Protein AF-A0A1G2ED45-F1 (afdb_monomer_lite)

Secondary structure (DSSP, 8-state):
-----S-HHHHHHHHHHHHHHHHHHHHHTTS-HHHHHHHHHHHHHH-STT-SSS-TTHHHHHHHHHHHHHHHHHH-TTS-TTHHHHHHHTTGGGGGS-GGGTTSHHHHHHHHHHHHHHHHHHHHHHT-S-HHHHHHHHHHHTTTTGGGGT-----HHHHHHHHHHHTTTTSHHHHHHHHHHSTT--HHHHHHHHHHHHHT-GGGGTTT--HHHHHHHTT-PPPSSHHHHHHHHHHHHHHHHHHHTTGGG-HHHHHH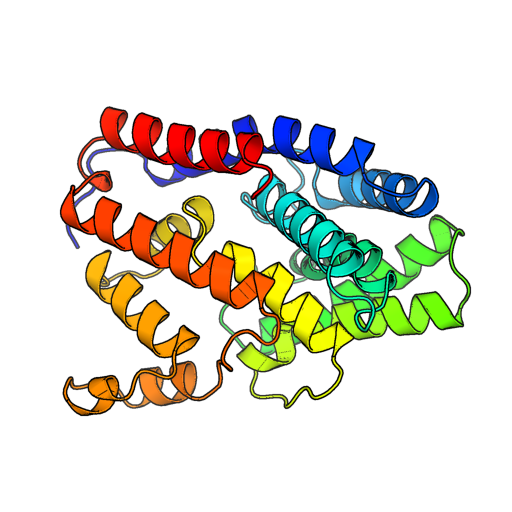HHHHHHHHHHHTT--

Organism: NCBI:txid1801671

Radius of gyration: 18.13 Å; chains: 1; bounding box: 41×36×54 Å

Sequence (271 aa):
MERIEWDLLGTLQNIAKESSPILLEKIKKELLPAELKLLEHVWRKYYQPDSSAGRWYDIYHVPLVVWFSIQLRRIQPEISPLIVPASVGHDIGYFSVDKAQWKDPKIRISHMQEGAAAFAEDLVEVGEWTGREIGKIVGLVATHDNAYVGIPTKDPDRLALADADRAFVMHPISFWKDWLANEGFSPLELFRSRLTSFYAWPEAEKEKVTSEEKIHSQQMLEPFTKLARDWRDVQFAAREQEIQDEIWKNEALFRKYIGQHIRSELSAGRA

Foldseek 3Di:
DPDQPDDPPVLLLVLLVVLLVLLVVVLCVLDDPLLNLLLVLLCVVAPPVVHPQDDSNCSRLLSQLLLLLSVCVVPPVLADNLLNSLSSQLQSLSSPADPLVCLDLVRVQRSLQSSLVVSLVSSVVSPPDDPVSNVVSSVLSNCLCVLSNQHDDDDPNNLSSVLSSCLCCLQPSNLVVVVVSDPPDDSVRSLVLVCCQQVVDPCCVVDCQDPVSCVRSVRRDHRPDPLSNVSVVVSSVLSVVCSVVVQSNDPVSVSVSSSVVSVVCSVVSVD

pLDDT: mean 88.11, std 13.93, range [42.31, 98.75]

Structure (mmCIF, N/CA/C/O backbone):
data_AF-A0A1G2ED45-F1
#
_entry.id   AF-A0A1G2ED45-F1
#
loop_
_atom_site.group_PDB
_atom_site.id
_atom_site.type_symbol
_atom_site.label_atom_id
_atom_site.label_alt_id
_atom_site.label_comp_id
_atom_site.label_asym_id
_atom_site.label_entity_id
_atom_site.label_seq_id
_atom_site.pdbx_PDB_ins_code
_atom_site.Cartn_x
_atom_site.Cartn_y
_atom_site.Cartn_z
_atom_site.occupancy
_atom_site.B_iso_or_equiv
_atom_site.auth_seq_id
_atom_site.auth_comp_id
_atom_site.auth_asym_id
_atom_site.auth_atom_id
_atom_site.pdbx_PDB_model_num
ATOM 1 N N . MET A 1 1 ? 10.924 -11.639 -23.682 1.00 59.22 1 MET A N 1
ATOM 2 C CA . MET A 1 1 ? 11.300 -10.785 -22.542 1.00 59.22 1 MET A CA 1
ATOM 3 C C . MET A 1 1 ? 12.557 -10.031 -22.930 1.00 59.22 1 MET A C 1
ATOM 5 O O . MET A 1 1 ? 13.565 -10.675 -23.206 1.00 59.22 1 MET A O 1
ATOM 9 N N . GLU A 1 2 ? 12.466 -8.706 -23.077 1.00 66.88 2 GLU A N 1
ATOM 10 C CA . GLU A 1 2 ? 13.657 -7.873 -23.286 1.00 66.88 2 GLU A CA 1
ATOM 11 C C . GLU A 1 2 ? 14.615 -8.082 -22.108 1.00 66.88 2 GLU A C 1
ATOM 13 O O . GLU A 1 2 ? 14.191 -8.126 -20.953 1.00 66.88 2 GLU A O 1
ATOM 18 N N . ARG A 1 3 ? 15.902 -8.286 -22.398 1.00 73.75 3 ARG A N 1
ATOM 19 C CA . ARG A 1 3 ? 16.900 -8.563 -21.367 1.00 73.75 3 ARG A CA 1
ATOM 20 C C . ARG A 1 3 ? 17.316 -7.245 -20.718 1.00 73.75 3 ARG A C 1
ATOM 22 O O . ARG A 1 3 ? 17.949 -6.424 -21.370 1.00 73.75 3 ARG A O 1
ATOM 29 N N . ILE A 1 4 ? 16.980 -7.059 -19.444 1.00 83.81 4 ILE A N 1
ATOM 30 C CA . ILE A 1 4 ? 17.522 -5.961 -18.637 1.00 83.81 4 ILE A CA 1
ATOM 31 C C . ILE A 1 4 ? 18.988 -6.291 -18.343 1.00 83.81 4 ILE A C 1
ATOM 33 O O . ILE A 1 4 ? 19.295 -7.360 -17.815 1.00 83.81 4 ILE A O 1
ATOM 37 N N . GLU A 1 5 ? 19.901 -5.400 -18.719 1.00 86.56 5 GLU A N 1
ATOM 38 C CA . GLU A 1 5 ? 21.350 -5.621 -18.572 1.00 86.56 5 GLU A CA 1
ATOM 39 C C . GLU A 1 5 ? 21.889 -5.260 -17.177 1.00 86.56 5 GLU A C 1
ATOM 41 O O . GLU A 1 5 ? 23.084 -5.386 -16.919 1.00 86.56 5 GLU A O 1
ATOM 46 N N . TRP A 1 6 ? 21.018 -4.815 -16.273 1.00 92.88 6 TRP A N 1
ATOM 47 C CA . TRP A 1 6 ? 21.369 -4.270 -14.966 1.00 92.88 6 TRP A CA 1
ATOM 48 C C . TRP A 1 6 ? 20.385 -4.723 -13.876 1.00 92.88 6 TRP A C 1
ATOM 50 O O . TRP A 1 6 ? 19.293 -5.220 -14.160 1.00 92.88 6 TRP A O 1
ATOM 60 N N . ASP A 1 7 ? 20.782 -4.573 -12.609 1.00 92.62 7 ASP A N 1
ATOM 61 C CA . ASP A 1 7 ? 20.011 -5.044 -11.453 1.00 92.62 7 ASP A CA 1
ATOM 62 C C . ASP A 1 7 ? 18.861 -4.086 -11.093 1.00 92.62 7 ASP A C 1
ATOM 64 O O . ASP A 1 7 ? 18.957 -3.226 -10.205 1.00 92.62 7 ASP A O 1
ATOM 68 N N . LEU A 1 8 ? 17.746 -4.238 -11.809 1.00 92.19 8 LEU A N 1
ATOM 69 C CA . LEU A 1 8 ? 16.533 -3.466 -11.556 1.00 92.19 8 LEU A CA 1
ATOM 70 C C . LEU A 1 8 ? 15.944 -3.757 -10.166 1.00 92.19 8 LEU A C 1
ATOM 72 O O . LEU A 1 8 ? 15.517 -2.826 -9.483 1.00 92.19 8 LEU A O 1
ATOM 76 N N . LEU A 1 9 ? 15.954 -5.015 -9.709 1.00 93.19 9 LEU A N 1
ATOM 77 C CA . LEU A 1 9 ? 15.392 -5.381 -8.406 1.00 93.19 9 LEU A CA 1
ATOM 78 C C . LEU A 1 9 ? 16.179 -4.742 -7.257 1.00 93.19 9 LEU A C 1
ATOM 80 O O . LEU A 1 9 ? 15.579 -4.092 -6.399 1.00 93.19 9 LEU A O 1
ATOM 84 N N . GLY A 1 10 ? 17.507 -4.876 -7.256 1.00 94.56 10 GLY A N 1
ATOM 85 C CA . GLY A 1 10 ? 18.364 -4.251 -6.248 1.00 94.56 10 GLY A CA 1
ATOM 86 C C . GLY A 1 10 ? 18.247 -2.728 -6.261 1.00 94.56 10 GLY A C 1
ATOM 87 O O . GLY A 1 10 ? 18.259 -2.077 -5.215 1.00 94.56 10 GLY A O 1
ATOM 88 N N . THR A 1 11 ? 18.020 -2.135 -7.433 1.00 94.00 11 THR A N 1
ATOM 89 C CA . THR A 1 11 ? 17.752 -0.699 -7.552 1.00 94.00 11 THR A CA 1
ATOM 90 C C . THR A 1 11 ? 16.434 -0.285 -6.907 1.00 94.00 11 THR A C 1
ATOM 92 O O . THR A 1 11 ? 16.422 0.680 -6.142 1.00 94.00 11 THR A O 1
ATOM 95 N N . LEU A 1 12 ? 15.343 -1.014 -7.152 1.00 94.31 12 LEU A N 1
ATOM 96 C CA . LEU A 1 12 ? 14.053 -0.760 -6.503 1.00 94.31 12 LEU A CA 1
ATOM 97 C C . LEU A 1 12 ? 14.140 -0.927 -4.980 1.00 94.31 12 LEU A C 1
ATOM 99 O O . LEU A 1 12 ? 13.607 -0.101 -4.238 1.00 94.31 12 LEU A O 1
ATOM 103 N N . GLN A 1 13 ? 14.855 -1.954 -4.514 1.00 94.31 13 GLN A N 1
ATOM 104 C CA . GLN A 1 13 ? 15.113 -2.183 -3.090 1.00 94.31 13 GLN A CA 1
ATOM 105 C C . GLN A 1 13 ? 15.865 -1.012 -2.450 1.00 94.31 13 GLN A C 1
ATOM 107 O O . GLN A 1 13 ? 15.484 -0.557 -1.371 1.00 94.31 13 GLN A O 1
ATOM 112 N N . ASN A 1 14 ? 16.897 -0.488 -3.115 1.00 92.88 14 ASN A N 1
ATOM 113 C CA . ASN A 1 14 ? 17.652 0.663 -2.619 1.00 92.88 14 ASN A CA 1
ATOM 114 C C . ASN A 1 14 ? 16.791 1.930 -2.577 1.00 92.88 14 ASN A C 1
ATOM 116 O O . ASN A 1 14 ? 16.779 2.621 -1.563 1.00 92.88 14 ASN A O 1
ATOM 120 N N . ILE A 1 15 ? 15.995 2.185 -3.619 1.00 92.50 15 ILE A N 1
ATOM 121 C CA . ILE A 1 15 ? 15.070 3.327 -3.653 1.00 92.50 15 ILE A CA 1
ATOM 122 C C . ILE A 1 15 ? 14.059 3.256 -2.497 1.00 92.50 15 ILE A C 1
ATOM 124 O O . ILE A 1 15 ? 13.826 4.267 -1.829 1.00 92.50 15 ILE A O 1
ATOM 128 N N . ALA A 1 16 ? 13.484 2.078 -2.228 1.00 92.94 16 ALA A N 1
ATOM 129 C CA . ALA A 1 16 ? 12.561 1.878 -1.111 1.00 92.94 16 ALA A CA 1
ATOM 130 C C . ALA A 1 16 ? 13.237 2.162 0.242 1.00 92.94 16 ALA A C 1
ATOM 132 O O . ALA A 1 16 ? 12.686 2.897 1.064 1.00 92.94 16 ALA A O 1
ATOM 133 N N . LYS A 1 17 ? 14.452 1.633 0.450 1.00 92.31 17 LYS A N 1
ATOM 134 C CA . LYS A 1 17 ? 15.247 1.836 1.673 1.00 92.31 17 LYS A CA 1
ATOM 135 C C . LYS A 1 17 ? 15.627 3.299 1.896 1.00 92.31 17 LYS A C 1
ATOM 137 O O . LYS A 1 17 ? 15.535 3.776 3.018 1.00 92.31 17 LYS A O 1
ATOM 142 N N . GLU A 1 18 ? 16.033 4.011 0.849 1.00 91.88 18 GLU A N 1
ATOM 143 C CA . GLU A 1 18 ? 16.432 5.422 0.938 1.00 91.88 18 GLU A CA 1
ATOM 144 C C . GLU A 1 18 ? 15.236 6.355 1.170 1.00 91.88 18 GLU A C 1
ATOM 146 O O . GLU A 1 18 ? 15.348 7.351 1.886 1.00 91.88 18 GLU A O 1
ATOM 151 N N . SER A 1 19 ? 14.081 6.032 0.585 1.00 92.12 19 SER A N 1
ATOM 152 C CA . 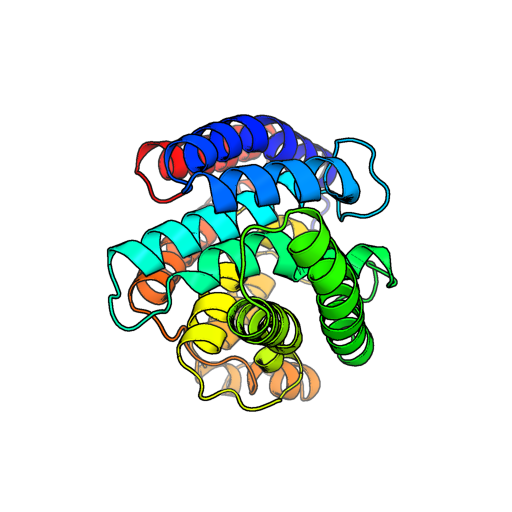SER A 1 19 ? 12.891 6.890 0.645 1.00 92.12 19 SER A CA 1
ATOM 153 C C . SER A 1 19 ? 12.045 6.654 1.901 1.00 92.12 19 SER A C 1
ATOM 155 O O . SER A 1 19 ? 11.385 7.577 2.379 1.00 92.12 19 SER A O 1
ATOM 157 N N . SER A 1 20 ? 12.075 5.438 2.455 1.00 92.19 20 SER A N 1
ATOM 158 C CA . SER A 1 20 ? 11.283 5.042 3.627 1.00 92.19 20 SER A CA 1
ATOM 159 C C . SER A 1 20 ? 11.509 5.937 4.860 1.00 92.19 20 SER A C 1
ATOM 161 O O . SER A 1 20 ? 10.517 6.431 5.397 1.00 92.19 20 SER A O 1
ATOM 163 N N . PRO A 1 21 ? 12.749 6.263 5.288 1.00 92.75 21 PRO A N 1
ATOM 164 C CA . PRO A 1 21 ? 12.974 7.135 6.443 1.00 92.75 21 PRO A CA 1
ATOM 165 C C . PRO A 1 21 ? 12.353 8.528 6.295 1.00 92.75 21 PRO A C 1
ATOM 167 O O . PRO A 1 21 ? 11.846 9.081 7.266 1.00 92.75 21 PRO A O 1
ATOM 170 N N . ILE A 1 22 ? 12.359 9.089 5.081 1.00 93.12 22 ILE A N 1
ATOM 171 C CA . ILE A 1 22 ? 11.787 10.414 4.804 1.00 93.12 22 ILE A CA 1
ATOM 172 C C . ILE A 1 22 ? 10.267 10.376 4.991 1.00 93.12 22 ILE A C 1
ATOM 174 O O . ILE A 1 22 ? 9.697 11.246 5.652 1.00 93.12 22 ILE A O 1
ATOM 178 N N . LEU A 1 23 ? 9.624 9.345 4.438 1.00 93.56 23 LEU A N 1
ATOM 179 C CA . LEU A 1 23 ? 8.188 9.118 4.557 1.00 93.56 23 LEU A CA 1
ATOM 180 C C . LEU A 1 23 ? 7.776 8.828 6.008 1.00 93.56 23 LEU A C 1
ATOM 182 O O . LEU A 1 23 ? 6.839 9.437 6.520 1.00 93.56 23 LEU A O 1
ATOM 186 N N . LEU A 1 24 ? 8.527 7.973 6.706 1.00 94.31 24 LEU A N 1
ATOM 187 C CA . LEU A 1 24 ? 8.327 7.674 8.126 1.00 94.31 24 LEU A CA 1
ATOM 188 C C . LEU A 1 24 ? 8.389 8.937 8.991 1.00 94.31 24 LEU A C 1
ATOM 190 O O . LEU A 1 24 ? 7.498 9.181 9.802 1.00 94.31 24 LEU A O 1
ATOM 194 N N . GLU A 1 25 ? 9.413 9.771 8.815 1.00 94.81 25 GLU A N 1
ATOM 195 C CA . GLU A 1 25 ? 9.538 11.021 9.574 1.00 94.81 25 GLU A CA 1
ATOM 196 C C . GLU A 1 25 ? 8.415 12.013 9.272 1.00 94.81 25 GLU A C 1
ATOM 198 O O . GLU A 1 25 ? 8.035 12.808 10.135 1.00 94.81 25 GLU A O 1
ATOM 203 N N . LYS A 1 26 ? 7.851 11.967 8.064 1.00 93.81 26 LYS A N 1
ATOM 204 C CA . LYS A 1 26 ? 6.678 12.759 7.714 1.00 93.81 26 LYS A CA 1
ATOM 205 C C . LYS A 1 26 ? 5.431 12.261 8.442 1.00 93.81 26 LYS A C 1
ATOM 207 O O . LYS A 1 26 ? 4.805 13.049 9.145 1.00 93.81 26 LYS A O 1
ATOM 212 N N . ILE A 1 27 ? 5.106 10.968 8.346 1.00 96.00 27 ILE A N 1
ATOM 213 C CA . ILE A 1 27 ? 3.901 10.424 8.993 1.00 96.00 27 ILE A CA 1
ATOM 214 C C . ILE A 1 27 ? 3.959 10.566 10.514 1.00 96.00 27 ILE A C 1
ATOM 216 O O . ILE A 1 27 ? 2.961 10.944 11.117 1.00 96.00 27 ILE A O 1
ATOM 220 N N . LYS A 1 28 ? 5.125 10.375 11.147 1.00 97.06 28 LYS A N 1
ATOM 221 C CA . LYS A 1 28 ? 5.275 10.517 12.607 1.00 97.06 28 LYS A CA 1
ATOM 222 C C . LYS A 1 28 ? 4.873 11.901 13.119 1.00 97.06 28 LYS A C 1
ATOM 224 O O . LYS A 1 28 ? 4.356 12.008 14.224 1.00 97.06 28 LYS A O 1
ATOM 229 N N . LYS A 1 29 ? 5.080 12.954 12.321 1.00 96.25 29 LYS A N 1
ATOM 230 C CA . LYS A 1 29 ? 4.681 14.333 12.664 1.00 96.25 29 LYS A CA 1
ATOM 231 C C . LYS A 1 29 ? 3.176 14.567 12.549 1.00 96.25 29 LYS A C 1
ATOM 233 O O . LYS A 1 29 ? 2.679 15.570 13.052 1.00 96.25 29 LYS A O 1
ATOM 238 N N . GLU A 1 30 ? 2.469 13.684 11.854 1.00 96.38 30 GLU A N 1
ATOM 239 C CA . GLU A 1 30 ? 1.049 13.816 11.531 1.00 96.38 30 GLU A CA 1
ATOM 240 C C . GLU A 1 30 ? 0.152 12.829 12.299 1.00 96.38 30 GLU A C 1
ATOM 242 O O . GLU A 1 30 ? -1.068 13.016 12.340 1.00 96.38 30 GLU A O 1
ATOM 247 N N . LEU A 1 31 ? 0.741 11.790 12.896 1.00 98.06 31 LEU A N 1
ATOM 248 C CA . LEU A 1 31 ? 0.046 10.799 13.711 1.00 98.06 31 LEU A CA 1
ATOM 249 C C . LEU A 1 31 ? -0.338 11.359 15.083 1.00 98.06 31 LEU A C 1
ATOM 251 O O . LEU A 1 31 ? 0.385 12.150 15.690 1.00 98.06 31 LEU A O 1
ATOM 255 N N . LEU A 1 32 ? -1.481 10.903 15.596 1.00 97.88 32 LEU A N 1
ATOM 256 C CA . LEU A 1 32 ? -1.859 11.146 16.986 1.00 97.88 32 LEU A CA 1
ATOM 257 C C . LEU A 1 32 ? -0.936 10.352 17.931 1.00 97.88 32 LEU A C 1
ATOM 259 O O . LEU A 1 32 ? -0.410 9.315 17.522 1.00 97.88 32 LEU A O 1
ATOM 263 N N . PRO A 1 33 ? -0.778 10.757 19.209 1.00 98.25 33 PRO A N 1
ATOM 264 C CA . PRO A 1 33 ? 0.128 10.079 20.142 1.00 98.25 33 PRO A CA 1
ATOM 265 C C . PRO A 1 33 ? -0.089 8.560 20.252 1.00 98.25 33 PRO A C 1
ATOM 267 O O . PRO A 1 33 ? 0.875 7.799 20.212 1.00 98.25 33 PRO A O 1
ATOM 270 N N . ALA A 1 34 ? -1.349 8.115 20.318 1.00 98.12 34 ALA A N 1
ATOM 271 C CA . ALA A 1 34 ? -1.696 6.693 20.347 1.00 98.12 34 ALA A CA 1
ATOM 272 C C . ALA A 1 34 ? -1.275 5.960 19.061 1.00 98.12 34 ALA A C 1
ATOM 274 O O . ALA A 1 34 ? -0.698 4.876 19.109 1.00 98.12 34 ALA A O 1
ATOM 275 N N . GLU A 1 35 ? -1.517 6.570 17.900 1.00 98.50 35 GLU A N 1
ATOM 276 C CA . GLU A 1 35 ? -1.194 5.992 16.592 1.00 98.50 35 GLU A CA 1
ATOM 277 C C . GLU A 1 35 ? 0.320 5.927 16.363 1.00 98.50 35 GLU A C 1
ATOM 279 O O . GLU A 1 35 ? 0.815 4.945 15.818 1.00 98.50 35 GLU A O 1
ATOM 284 N N . LEU A 1 36 ? 1.062 6.942 16.820 1.00 98.44 36 LEU A N 1
ATOM 285 C CA . LEU A 1 36 ? 2.522 6.953 16.795 1.00 98.44 36 LEU A CA 1
ATOM 286 C C . LEU A 1 36 ? 3.092 5.816 17.649 1.00 98.44 36 LEU A C 1
ATOM 288 O O . LEU A 1 36 ? 3.940 5.065 17.175 1.00 98.44 36 LEU A O 1
ATOM 292 N N . LYS A 1 37 ? 2.581 5.646 18.874 1.00 98.44 37 LYS A N 1
ATOM 293 C CA . LYS A 1 37 ? 2.986 4.558 19.775 1.00 98.44 37 LYS A CA 1
ATOM 294 C C . LYS A 1 37 ? 2.747 3.183 19.142 1.00 98.44 37 LYS A C 1
ATOM 296 O O . LYS A 1 37 ? 3.613 2.312 19.219 1.00 98.44 37 LYS A O 1
ATOM 301 N N . LEU A 1 38 ? 1.603 2.998 18.480 1.00 98.56 38 LEU A N 1
ATOM 302 C CA . LEU A 1 38 ? 1.297 1.772 17.740 1.00 98.56 38 LEU A CA 1
ATOM 303 C C . LEU A 1 38 ? 2.225 1.569 16.542 1.00 98.56 38 LEU A C 1
ATOM 305 O O . LEU A 1 38 ? 2.757 0.472 16.381 1.00 98.56 38 LEU A O 1
ATOM 309 N N . LEU A 1 39 ? 2.455 2.608 15.731 1.00 97.81 39 LEU A N 1
ATOM 310 C CA . LEU A 1 39 ? 3.391 2.539 14.610 1.00 97.81 39 LEU A CA 1
ATOM 311 C C . LEU A 1 39 ? 4.776 2.109 15.093 1.00 97.81 39 LEU A C 1
ATOM 313 O O . LEU A 1 39 ? 5.339 1.181 14.531 1.00 97.81 39 LEU A O 1
ATOM 317 N N . GLU A 1 40 ? 5.318 2.731 16.138 1.00 96.81 40 GLU A N 1
ATOM 318 C CA . GLU A 1 40 ? 6.641 2.391 16.672 1.00 96.81 40 GLU A CA 1
ATOM 319 C C . GLU A 1 40 ? 6.712 0.950 17.192 1.00 96.81 40 GLU A C 1
ATOM 321 O O . GLU A 1 40 ? 7.697 0.249 16.939 1.00 96.81 40 GLU A O 1
ATOM 326 N N . HIS A 1 41 ? 5.661 0.489 17.881 1.00 97.00 41 HIS A N 1
ATOM 327 C CA . HIS A 1 41 ? 5.561 -0.885 18.375 1.00 97.00 41 HIS A CA 1
ATOM 328 C C . HIS A 1 41 ? 5.587 -1.906 17.233 1.00 97.00 41 HIS A C 1
ATOM 330 O O . HIS A 1 41 ? 6.441 -2.795 17.211 1.00 97.00 41 HIS A O 1
ATOM 336 N N . VAL A 1 42 ? 4.704 -1.731 16.249 1.00 95.62 42 VAL A N 1
ATOM 337 C CA . VAL A 1 42 ? 4.553 -2.627 15.092 1.00 95.62 42 VAL A CA 1
ATOM 338 C C . VAL A 1 42 ? 5.792 -2.567 14.201 1.00 95.62 42 VAL A C 1
ATOM 340 O O . VAL A 1 42 ? 6.307 -3.602 13.781 1.00 95.62 42 VAL A O 1
ATOM 343 N N . TRP A 1 43 ? 6.333 -1.371 13.955 1.00 94.12 43 TRP A N 1
ATOM 344 C CA . TRP A 1 43 ? 7.521 -1.183 13.123 1.00 94.12 43 TRP A CA 1
ATOM 345 C C . TRP A 1 43 ? 8.730 -1.922 13.681 1.00 94.12 43 TRP A C 1
ATOM 347 O O . TRP A 1 43 ? 9.440 -2.607 12.946 1.00 94.12 43 TRP A O 1
ATOM 357 N N . ARG A 1 44 ? 8.936 -1.830 14.999 1.00 92.69 44 ARG A N 1
ATOM 358 C CA . ARG A 1 44 ? 9.999 -2.556 15.697 1.00 92.69 44 ARG A CA 1
ATOM 359 C C . ARG A 1 44 ? 9.818 -4.073 15.607 1.00 92.69 44 ARG A C 1
ATOM 361 O O . ARG A 1 44 ? 10.816 -4.777 15.508 1.00 92.69 44 ARG A O 1
ATOM 368 N N . LYS A 1 45 ? 8.580 -4.567 15.666 1.00 92.12 45 LYS A N 1
ATOM 369 C CA . LYS A 1 45 ? 8.274 -6.004 15.698 1.00 92.12 45 LYS A CA 1
ATOM 370 C C . LYS A 1 45 ? 8.333 -6.660 14.314 1.00 92.12 45 LYS A C 1
ATOM 372 O O . LYS A 1 45 ? 8.866 -7.759 14.205 1.00 92.12 45 LYS A O 1
ATOM 377 N N . TYR A 1 46 ? 7.837 -5.995 13.266 1.00 91.81 46 TYR A N 1
ATOM 378 C CA . TYR A 1 46 ? 7.646 -6.628 11.950 1.00 91.81 46 TYR A CA 1
ATOM 379 C C . TYR A 1 46 ? 8.463 -6.010 10.811 1.00 91.81 46 TYR A C 1
ATOM 381 O O . TYR A 1 46 ? 8.862 -6.737 9.900 1.00 91.81 46 TYR A O 1
ATOM 389 N N . TYR A 1 47 ? 8.751 -4.706 10.849 1.00 87.31 47 TYR A N 1
ATOM 390 C CA . TYR A 1 47 ? 9.235 -3.959 9.676 1.00 87.31 47 TYR A CA 1
ATOM 391 C C . TYR A 1 47 ? 10.667 -3.423 9.801 1.00 87.31 47 TYR A C 1
ATOM 393 O O . TYR A 1 47 ? 11.107 -2.636 8.960 1.00 87.31 47 TYR A O 1
ATOM 401 N N . GLN A 1 48 ? 11.422 -3.833 10.825 1.00 79.69 48 GLN A N 1
ATOM 402 C CA . GLN A 1 48 ? 12.835 -3.467 10.913 1.00 79.69 48 GLN A CA 1
ATOM 403 C C . GLN A 1 48 ? 13.616 -3.958 9.681 1.00 79.69 48 GLN A C 1
ATOM 405 O O . GLN A 1 48 ? 13.325 -5.042 9.166 1.00 79.69 48 GLN A O 1
ATOM 410 N N . PRO A 1 49 ? 14.623 -3.191 9.217 1.00 63.62 49 PRO A N 1
ATOM 411 C CA . PRO A 1 49 ? 15.588 -3.689 8.245 1.00 63.62 49 PRO A CA 1
ATOM 412 C C . PRO A 1 49 ? 16.156 -5.020 8.755 1.00 63.62 49 PRO A C 1
ATOM 414 O O . PRO A 1 49 ? 16.526 -5.107 9.920 1.00 63.62 49 PRO A O 1
ATOM 417 N N . ASP A 1 50 ? 16.157 -6.047 7.905 1.00 65.19 50 ASP A N 1
ATOM 418 C CA . ASP A 1 50 ? 16.566 -7.437 8.197 1.00 65.19 50 ASP A CA 1
ATOM 419 C C . ASP A 1 50 ? 15.523 -8.330 8.890 1.00 65.19 50 ASP A C 1
ATOM 421 O O . ASP A 1 50 ? 15.762 -9.523 9.093 1.00 65.19 50 ASP A O 1
ATOM 425 N N . SER A 1 51 ? 14.325 -7.812 9.173 1.00 70.06 51 SER A N 1
ATOM 426 C CA . SER A 1 51 ? 13.198 -8.651 9.576 1.00 70.06 51 SER A CA 1
ATOM 427 C C . SER A 1 51 ? 12.783 -9.578 8.431 1.00 70.06 51 SER A C 1
ATOM 429 O O . SER A 1 51 ? 12.389 -9.130 7.351 1.00 70.06 51 SER A O 1
ATOM 431 N N . SER A 1 52 ? 12.798 -10.889 8.681 1.00 74.62 52 SER A N 1
ATOM 432 C CA . SER A 1 52 ? 12.208 -11.877 7.774 1.00 74.62 52 SER A CA 1
ATOM 433 C C . SER A 1 52 ? 10.678 -11.867 7.807 1.00 74.62 52 SER A C 1
ATOM 435 O O . SER A 1 52 ? 10.067 -12.603 7.035 1.00 74.62 52 SER A O 1
ATOM 437 N N . ALA A 1 53 ? 10.045 -11.058 8.668 1.00 81.56 53 ALA A N 1
ATOM 438 C CA . ALA A 1 53 ? 8.593 -10.995 8.805 1.00 81.56 53 ALA A CA 1
ATOM 439 C C . ALA A 1 53 ? 7.939 -10.274 7.617 1.00 81.56 53 ALA A C 1
ATOM 441 O O . ALA A 1 53 ? 6.975 -10.785 7.056 1.00 81.56 53 ALA A O 1
ATOM 442 N N . GLY A 1 54 ? 8.518 -9.167 7.146 1.00 83.06 54 GLY A N 1
ATOM 443 C CA . GLY A 1 54 ? 7.998 -8.400 6.010 1.00 83.06 54 GLY A CA 1
ATOM 444 C C . GLY A 1 54 ? 8.485 -8.875 4.636 1.00 83.06 54 GLY A C 1
ATOM 445 O O . GLY A 1 54 ? 9.344 -9.753 4.497 1.00 83.06 54 GLY A O 1
ATOM 446 N N . ARG A 1 55 ? 7.918 -8.282 3.591 1.00 90.69 55 ARG A N 1
ATOM 447 C CA . ARG A 1 55 ? 8.426 -8.270 2.213 1.00 90.69 55 ARG A CA 1
ATOM 448 C C . ARG A 1 55 ? 9.370 -7.074 2.067 1.00 90.69 55 ARG A C 1
ATOM 450 O O . ARG A 1 55 ? 9.226 -6.074 2.763 1.00 90.69 55 ARG A O 1
ATOM 457 N N . TRP A 1 56 ? 10.326 -7.133 1.137 1.00 91.38 56 TRP A N 1
ATOM 458 C CA . TRP A 1 56 ? 11.372 -6.098 1.027 1.00 91.38 56 TRP A CA 1
ATOM 459 C C . TRP A 1 56 ? 10.831 -4.679 0.788 1.00 91.38 56 TRP A C 1
ATOM 461 O O . TRP A 1 56 ? 11.511 -3.708 1.105 1.00 91.38 56 TRP A O 1
ATOM 471 N N . TYR A 1 57 ? 9.630 -4.559 0.219 1.00 92.69 57 TYR A N 1
ATOM 472 C CA . TYR A 1 57 ? 8.981 -3.288 -0.090 1.00 92.69 57 TYR A CA 1
ATOM 473 C C . TYR A 1 57 ? 8.036 -2.801 1.017 1.00 92.69 57 TYR A C 1
ATOM 475 O O . TYR A 1 57 ? 7.607 -1.649 0.954 1.00 92.69 57 TYR A O 1
ATOM 483 N N . ASP A 1 58 ? 7.748 -3.612 2.045 1.00 93.62 58 ASP A N 1
ATOM 484 C CA . ASP A 1 58 ? 6.839 -3.239 3.145 1.00 93.62 58 ASP A CA 1
ATOM 485 C C . ASP A 1 58 ? 7.351 -2.024 3.921 1.00 93.62 58 ASP A C 1
ATOM 487 O O . ASP A 1 58 ? 6.566 -1.191 4.368 1.00 93.62 58 ASP A O 1
ATOM 491 N N . ILE A 1 59 ? 8.678 -1.856 3.972 1.00 92.81 59 ILE A N 1
ATOM 492 C CA . ILE A 1 59 ? 9.336 -0.689 4.570 1.00 92.81 59 ILE A CA 1
ATOM 493 C C . ILE A 1 59 ? 8.912 0.639 3.926 1.00 92.81 59 ILE A C 1
ATOM 495 O O . ILE A 1 59 ? 9.057 1.686 4.547 1.00 92.81 59 ILE A O 1
ATOM 499 N N . TYR A 1 60 ? 8.423 0.626 2.686 1.00 93.81 60 TYR A N 1
ATOM 500 C CA . TYR A 1 60 ? 7.928 1.815 1.993 1.00 93.81 60 TYR A CA 1
ATOM 501 C C . TYR A 1 60 ? 6.409 1.767 1.800 1.00 93.81 60 TYR A C 1
ATOM 503 O O . TYR A 1 60 ? 5.739 2.776 2.004 1.00 93.81 60 TYR A O 1
ATOM 511 N N . HIS A 1 61 ? 5.871 0.594 1.457 1.00 95.44 61 HIS A N 1
ATOM 512 C CA . HIS A 1 61 ? 4.436 0.360 1.279 1.00 95.44 61 HIS A CA 1
ATOM 513 C C . HIS A 1 61 ? 3.636 0.757 2.517 1.00 95.44 61 HIS A C 1
ATOM 515 O O . HIS A 1 61 ? 2.775 1.624 2.429 1.00 95.44 61 HIS A O 1
ATOM 521 N N . VAL A 1 62 ? 3.961 0.207 3.690 1.00 96.06 62 VAL A N 1
ATOM 522 C CA . VAL A 1 62 ? 3.167 0.448 4.904 1.00 96.06 62 VAL A CA 1
ATOM 523 C C . VAL A 1 62 ? 3.147 1.935 5.285 1.00 96.06 62 VAL A C 1
ATOM 525 O O . VAL A 1 62 ? 2.057 2.466 5.505 1.00 96.06 62 VAL A O 1
ATOM 528 N N . PRO A 1 63 ? 4.282 2.666 5.298 1.00 95.94 63 PRO A N 1
ATOM 529 C CA . PRO A 1 63 ? 4.258 4.109 5.522 1.00 95.94 63 PRO A CA 1
ATOM 530 C C . PRO A 1 63 ? 3.438 4.886 4.488 1.00 95.94 63 PRO A C 1
ATOM 532 O O . PRO A 1 63 ? 2.774 5.849 4.868 1.00 95.94 63 PRO A O 1
ATOM 535 N N . LEU A 1 64 ? 3.442 4.472 3.214 1.00 96.38 64 LEU A N 1
ATOM 536 C CA . LEU A 1 64 ? 2.635 5.110 2.170 1.00 96.38 64 LEU A CA 1
ATOM 537 C C . LEU A 1 64 ? 1.139 4.907 2.427 1.00 96.38 64 LEU A C 1
ATOM 539 O O . LEU A 1 64 ? 0.379 5.872 2.379 1.00 96.38 64 LEU A O 1
ATOM 543 N N . VAL A 1 65 ? 0.723 3.683 2.763 1.00 97.56 65 VAL A N 1
ATOM 544 C CA . VAL A 1 65 ? -0.675 3.369 3.101 1.00 97.56 65 VAL A CA 1
ATOM 545 C C . VAL A 1 65 ? -1.122 4.161 4.334 1.00 97.56 65 VAL A C 1
ATOM 547 O O . VAL A 1 65 ? -2.188 4.774 4.329 1.00 97.56 65 VAL A O 1
ATOM 550 N N . VAL A 1 66 ? -0.285 4.236 5.377 1.00 98.06 66 VAL A N 1
ATOM 551 C CA . VAL A 1 66 ? -0.563 5.050 6.574 1.00 98.06 66 VAL A CA 1
ATOM 552 C C . VAL A 1 66 ? -0.693 6.530 6.218 1.00 98.06 66 VAL A C 1
ATOM 554 O O . VAL A 1 66 ? -1.642 7.182 6.658 1.00 98.06 66 VAL A O 1
ATOM 557 N N . TRP A 1 67 ? 0.220 7.068 5.406 1.00 96.88 67 TRP A N 1
ATOM 558 C CA . TRP A 1 67 ? 0.153 8.452 4.946 1.00 96.88 67 TRP A CA 1
ATOM 559 C C . TRP A 1 67 ? -1.150 8.737 4.186 1.00 96.88 67 TRP A C 1
ATOM 561 O O . TRP A 1 67 ? -1.828 9.732 4.465 1.00 96.88 67 TRP A O 1
ATOM 571 N N . PHE A 1 68 ? -1.536 7.838 3.280 1.00 96.88 68 PHE A N 1
ATOM 572 C CA . PHE A 1 68 ? -2.756 7.960 2.489 1.00 96.88 68 PHE A CA 1
ATOM 573 C C . PHE A 1 68 ? -4.000 7.967 3.387 1.00 96.88 68 PHE A C 1
ATOM 575 O O . PHE A 1 68 ? -4.872 8.829 3.252 1.00 96.88 68 PHE A O 1
ATOM 582 N N . SER A 1 69 ? -4.039 7.083 4.385 1.00 97.75 69 SER A N 1
ATOM 583 C CA . SER A 1 69 ? -5.107 7.022 5.386 1.00 97.75 69 SER A CA 1
ATOM 584 C C . SER A 1 69 ? -5.188 8.269 6.269 1.00 97.75 69 SER A C 1
ATOM 586 O O . SER A 1 69 ? -6.288 8.713 6.607 1.00 97.75 69 SER A O 1
ATOM 588 N N . ILE A 1 70 ? -4.054 8.899 6.604 1.00 97.25 70 ILE A N 1
ATOM 589 C CA . ILE A 1 70 ? -4.041 10.203 7.289 1.00 97.25 70 ILE A CA 1
ATOM 590 C C . ILE A 1 70 ? -4.717 11.270 6.419 1.00 97.25 70 ILE A C 1
ATOM 592 O O . ILE A 1 70 ? -5.494 12.071 6.945 1.00 97.25 70 ILE A O 1
ATOM 596 N N . GLN A 1 71 ? -4.450 11.286 5.108 1.00 95.88 71 GLN A N 1
ATOM 597 C CA . GLN A 1 71 ? -5.083 12.248 4.203 1.00 95.88 71 GLN A CA 1
ATOM 598 C C . GLN A 1 71 ? -6.581 11.987 4.053 1.00 95.88 71 GLN A C 1
ATOM 600 O O . GLN A 1 71 ? -7.362 12.933 4.161 1.00 95.88 71 GLN A O 1
ATOM 605 N N . LEU A 1 72 ? -6.996 10.727 3.886 1.00 95.56 72 LEU A N 1
ATOM 606 C CA . LEU A 1 72 ? -8.413 10.350 3.834 1.00 95.56 72 LEU A CA 1
ATOM 607 C C . LEU A 1 72 ? -9.164 10.842 5.074 1.00 95.56 72 LEU A C 1
ATOM 609 O O . LEU A 1 72 ? -10.142 11.575 4.938 1.00 95.56 72 LEU A O 1
ATOM 613 N N . ARG A 1 73 ? -8.639 10.560 6.274 1.00 94.56 73 ARG A N 1
ATOM 614 C CA . ARG A 1 73 ? -9.202 11.036 7.550 1.00 94.56 73 ARG A CA 1
ATOM 615 C C . ARG A 1 73 ? -9.376 12.560 7.603 1.00 94.56 73 ARG A C 1
ATOM 617 O O . ARG A 1 73 ? -10.280 13.050 8.271 1.00 94.56 73 ARG A O 1
ATOM 624 N N . ARG A 1 74 ? -8.496 13.330 6.953 1.00 93.31 74 ARG A N 1
ATOM 625 C CA . ARG A 1 74 ? -8.557 14.804 6.964 1.00 93.31 74 ARG A CA 1
ATOM 626 C C . ARG A 1 74 ? -9.620 15.370 6.042 1.00 93.31 74 ARG A C 1
ATOM 628 O O . ARG A 1 74 ? -10.212 16.392 6.376 1.00 93.31 74 ARG A O 1
ATOM 635 N N . ILE A 1 75 ? -9.796 14.766 4.870 1.00 94.25 75 ILE A N 1
ATOM 636 C CA . ILE A 1 75 ? -10.607 15.357 3.799 1.00 94.25 75 ILE A CA 1
ATOM 637 C C . ILE A 1 75 ? -11.952 14.653 3.596 1.00 94.25 75 ILE A C 1
ATOM 639 O O . ILE A 1 75 ? -12.781 15.173 2.855 1.00 94.25 75 ILE A O 1
ATOM 643 N N . GLN A 1 76 ? -12.177 13.503 4.243 1.00 92.94 76 GLN A N 1
ATOM 644 C CA . GLN A 1 76 ? -13.415 12.722 4.158 1.00 92.94 76 GLN A CA 1
ATOM 645 C C . GLN A 1 76 ? -13.974 12.457 5.563 1.00 92.94 76 GLN A C 1
ATOM 647 O O . GLN A 1 76 ? -13.597 11.472 6.198 1.00 92.94 76 GLN A O 1
ATOM 652 N N . PRO A 1 77 ? -14.839 13.345 6.090 1.00 91.19 77 PRO A N 1
ATOM 653 C CA . PRO A 1 77 ? -15.359 13.239 7.456 1.00 91.19 77 PRO A CA 1
ATOM 654 C C . PRO A 1 77 ? -16.226 11.993 7.700 1.00 91.19 77 PRO A C 1
ATOM 656 O O . PRO A 1 77 ? -16.459 11.628 8.850 1.00 91.19 77 PRO A O 1
ATOM 659 N N . GLU A 1 78 ? -16.728 11.358 6.642 1.00 92.81 78 GLU A N 1
ATOM 660 C CA . GLU A 1 78 ? -17.468 10.100 6.696 1.00 92.81 78 GLU A CA 1
ATOM 661 C C . GLU A 1 78 ? -16.580 8.878 6.956 1.00 92.81 78 GLU A C 1
ATOM 663 O O . GLU A 1 78 ? -17.096 7.846 7.384 1.00 92.81 78 GLU A O 1
ATOM 668 N N . ILE A 1 79 ? -15.270 8.994 6.715 1.00 96.44 79 ILE A N 1
ATOM 669 C CA . ILE A 1 79 ? -14.310 7.920 6.946 1.00 96.44 79 ILE A CA 1
ATOM 670 C C . ILE A 1 79 ? -13.831 7.980 8.392 1.00 96.44 79 ILE A C 1
ATOM 672 O O . ILE A 1 79 ? -13.314 8.991 8.874 1.00 96.44 79 ILE A O 1
ATOM 676 N N . SER A 1 80 ? -14.000 6.870 9.099 1.00 97.12 80 SER A N 1
ATOM 677 C CA . SER A 1 80 ? -13.612 6.739 10.494 1.00 97.12 80 SER A CA 1
ATOM 678 C C . SER A 1 80 ? -12.116 6.998 10.681 1.00 97.12 80 SER A C 1
ATOM 680 O O . SER A 1 80 ? -11.297 6.439 9.951 1.00 97.12 80 SER A O 1
ATOM 682 N N . PRO A 1 81 ? -11.701 7.729 11.731 1.00 97.19 81 PRO A N 1
ATOM 683 C CA . PRO A 1 81 ? -10.283 7.915 12.033 1.00 97.19 81 PRO A CA 1
ATOM 684 C C . PRO A 1 81 ? -9.556 6.595 12.341 1.00 97.19 81 PRO A C 1
ATOM 686 O O . PRO A 1 81 ? -8.330 6.549 12.272 1.00 97.19 81 PRO A O 1
ATOM 689 N N . LEU A 1 82 ? -10.293 5.512 12.629 1.00 98.31 82 LEU A N 1
ATOM 690 C CA . LEU A 1 82 ? -9.740 4.181 12.895 1.00 98.31 82 LEU A CA 1
ATOM 691 C C . LEU A 1 82 ? -9.101 3.513 11.663 1.00 98.31 82 LEU A C 1
ATOM 693 O O . LEU A 1 82 ? -8.419 2.502 11.826 1.00 98.31 82 LEU A O 1
ATOM 697 N N . ILE A 1 83 ? -9.254 4.067 10.452 1.00 98.06 83 ILE A N 1
ATOM 698 C CA . ILE A 1 83 ? -8.523 3.561 9.278 1.00 98.06 83 ILE A CA 1
ATOM 699 C C . ILE A 1 83 ? -7.004 3.725 9.424 1.00 98.06 83 ILE A C 1
ATOM 701 O O . ILE A 1 83 ? -6.247 2.917 8.890 1.00 98.06 83 ILE A O 1
ATOM 705 N N . VAL A 1 84 ? -6.545 4.737 10.172 1.00 98.56 84 VAL A N 1
ATOM 706 C CA . VAL A 1 84 ? -5.117 5.018 10.368 1.00 98.56 84 VAL A CA 1
ATOM 707 C C . VAL A 1 84 ? -4.444 3.907 11.180 1.00 98.56 84 VAL A C 1
ATOM 709 O O . VAL A 1 84 ? -3.514 3.299 10.650 1.00 98.56 84 VAL A O 1
ATOM 712 N N . PRO A 1 85 ? -4.904 3.553 12.399 1.00 98.56 85 PRO A N 1
ATOM 713 C CA . PRO A 1 85 ? -4.338 2.410 13.107 1.00 98.56 85 PRO A CA 1
ATOM 714 C C . PRO A 1 85 ? -4.516 1.099 12.328 1.00 98.56 85 PRO A C 1
ATOM 716 O O . PRO A 1 85 ? -3.588 0.302 12.307 1.00 98.56 85 PRO A O 1
ATOM 719 N N . ALA A 1 86 ? -5.626 0.885 11.608 1.00 98.62 86 ALA A N 1
ATOM 720 C CA . ALA A 1 86 ? -5.767 -0.307 10.760 1.00 98.62 86 ALA A CA 1
ATOM 721 C C . ALA A 1 86 ? -4.693 -0.387 9.659 1.00 98.62 86 ALA A C 1
ATOM 723 O O . ALA A 1 86 ? -4.140 -1.455 9.414 1.00 98.62 86 ALA A O 1
ATOM 724 N N . SER A 1 87 ? -4.335 0.746 9.053 1.00 98.44 87 SER A N 1
ATOM 725 C CA . SER A 1 87 ? -3.297 0.828 8.015 1.00 98.44 87 SER A CA 1
ATOM 726 C C . SER A 1 87 ? -1.906 0.459 8.524 1.00 98.44 87 SER A C 1
ATOM 728 O O . SER A 1 87 ? -1.104 -0.075 7.765 1.00 98.44 87 SER A O 1
ATOM 730 N N . VAL A 1 88 ? -1.609 0.696 9.804 1.00 98.12 88 VAL A N 1
ATOM 731 C CA . VAL A 1 88 ? -0.326 0.298 10.410 1.00 98.12 88 VAL A CA 1
ATOM 732 C C . VAL A 1 88 ? -0.168 -1.228 10.411 1.00 98.12 88 VAL A C 1
ATOM 734 O O . VAL A 1 88 ? 0.927 -1.741 10.180 1.00 98.12 88 VAL A O 1
ATOM 737 N N . GLY A 1 89 ? -1.265 -1.948 10.664 1.00 97.06 89 GLY A N 1
ATOM 738 C CA . GLY A 1 89 ? -1.277 -3.400 10.831 1.00 97.06 89 GLY A CA 1
ATOM 739 C C . GLY A 1 89 ? -1.762 -4.209 9.631 1.00 97.06 89 GLY A C 1
ATOM 740 O O . GLY A 1 89 ? -1.703 -5.431 9.703 1.00 97.06 89 GLY A O 1
ATOM 741 N N . HIS A 1 90 ? -2.256 -3.574 8.561 1.00 97.81 90 HIS A N 1
ATOM 742 C CA . HIS A 1 90 ? -3.035 -4.270 7.523 1.00 97.81 90 HIS A CA 1
ATOM 743 C C . HIS A 1 90 ? -2.315 -5.485 6.913 1.00 97.81 90 HIS A C 1
ATOM 745 O O . HIS A 1 90 ? -2.923 -6.541 6.765 1.00 97.81 90 HIS A O 1
ATOM 751 N N . ASP A 1 91 ? -1.009 -5.355 6.674 1.00 96.06 91 ASP A N 1
ATOM 752 C CA . ASP A 1 91 ? -0.196 -6.350 5.975 1.00 96.06 91 ASP A CA 1
ATOM 753 C C . ASP A 1 91 ? 0.723 -7.179 6.883 1.00 96.06 91 ASP A C 1
ATOM 755 O O . ASP A 1 91 ? 1.522 -7.977 6.385 1.00 96.06 91 ASP A O 1
ATOM 759 N N . ILE A 1 92 ? 0.621 -7.064 8.218 1.00 95.25 92 ILE A N 1
ATOM 760 C CA . ILE A 1 92 ? 1.545 -7.800 9.100 1.00 95.25 92 ILE A CA 1
ATOM 761 C C . ILE A 1 92 ? 1.441 -9.311 8.874 1.00 95.25 92 ILE A C 1
ATOM 763 O O . ILE A 1 92 ? 2.452 -10.003 8.908 1.00 95.25 92 ILE A O 1
ATOM 767 N N . GLY A 1 93 ? 0.252 -9.828 8.545 1.00 95.25 93 GLY A N 1
ATOM 768 C CA . GLY A 1 93 ? 0.011 -11.261 8.372 1.00 95.25 93 GLY A CA 1
ATOM 769 C C . GLY A 1 93 ? 0.862 -11.934 7.295 1.00 95.25 93 GLY A C 1
ATOM 770 O O . GLY A 1 93 ? 0.995 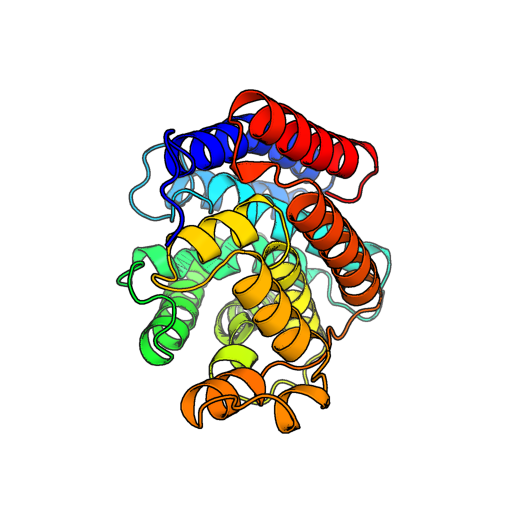-13.159 7.317 1.00 95.25 93 GLY A O 1
ATOM 771 N N . TYR A 1 94 ? 1.524 -11.175 6.412 1.00 93.12 94 TYR A N 1
ATOM 772 C CA . TYR A 1 94 ? 2.530 -11.724 5.499 1.00 93.12 94 TYR A CA 1
ATOM 773 C C . TYR A 1 94 ? 3.710 -12.403 6.216 1.00 93.12 94 TYR A C 1
ATOM 775 O O . TYR A 1 94 ? 4.403 -13.200 5.582 1.00 93.12 94 TYR A O 1
ATOM 783 N N . PHE A 1 95 ? 3.919 -12.179 7.523 1.00 91.38 95 PHE A N 1
ATOM 784 C CA . PHE A 1 95 ? 4.895 -12.943 8.316 1.00 91.38 95 PHE A CA 1
ATOM 785 C C . PHE A 1 95 ? 4.559 -14.441 8.407 1.00 91.38 95 PHE A C 1
ATOM 787 O O . PHE A 1 95 ? 5.455 -15.251 8.634 1.00 91.38 95 PHE A O 1
ATOM 794 N N . SER A 1 96 ? 3.281 -14.801 8.257 1.00 91.06 96 SER A N 1
ATOM 795 C CA . SER A 1 96 ? 2.753 -16.147 8.520 1.00 91.06 96 SER A CA 1
ATOM 796 C C . SER A 1 96 ? 2.530 -16.997 7.265 1.00 91.06 96 SER A C 1
ATOM 798 O O . SER A 1 96 ? 2.205 -18.178 7.376 1.00 91.06 96 SER A O 1
ATOM 800 N N . VAL A 1 97 ? 2.709 -16.427 6.068 1.00 91.19 97 VAL A N 1
ATOM 801 C CA . VAL A 1 97 ? 2.373 -17.080 4.791 1.00 91.19 97 VAL A CA 1
ATOM 802 C C . VAL A 1 97 ? 3.546 -17.097 3.810 1.00 91.19 97 VAL A C 1
ATOM 804 O O . VAL A 1 97 ? 4.513 -16.344 3.942 1.00 91.19 97 VAL A O 1
ATOM 807 N N . ASP A 1 98 ? 3.445 -17.933 2.773 1.00 87.88 98 ASP A N 1
ATOM 808 C CA . ASP A 1 98 ? 4.382 -17.907 1.649 1.00 87.88 98 ASP A CA 1
ATOM 809 C C . ASP A 1 98 ? 4.170 -16.647 0.794 1.00 87.88 98 ASP A C 1
ATOM 811 O O . ASP A 1 98 ? 3.260 -16.552 -0.033 1.00 87.88 98 ASP A O 1
ATOM 815 N N . LYS A 1 99 ? 5.061 -15.672 0.978 1.00 86.88 99 LYS A N 1
ATOM 816 C CA . LYS A 1 99 ? 5.051 -14.382 0.275 1.00 86.88 99 LYS A CA 1
ATOM 817 C C . LYS A 1 99 ? 5.202 -14.518 -1.237 1.00 86.88 99 LYS A C 1
ATOM 819 O O . LYS A 1 99 ? 4.803 -13.600 -1.949 1.00 86.88 99 LYS A O 1
ATOM 824 N N . ALA A 1 100 ? 5.762 -15.620 -1.743 1.00 84.62 100 ALA A N 1
ATOM 825 C CA . ALA A 1 100 ? 5.859 -15.854 -3.182 1.00 84.62 100 ALA A CA 1
ATOM 826 C C . ALA A 1 100 ? 4.480 -16.117 -3.813 1.00 84.62 100 ALA A C 1
ATOM 828 O O . ALA A 1 100 ? 4.270 -15.823 -4.988 1.00 84.62 100 ALA A O 1
ATOM 829 N N . GLN A 1 101 ? 3.518 -16.594 -3.019 1.00 85.19 101 GLN A N 1
ATOM 830 C CA . GLN A 1 101 ? 2.173 -16.970 -3.455 1.00 85.19 101 GLN A CA 1
ATOM 831 C C . GLN A 1 101 ? 1.118 -15.904 -3.133 1.00 85.19 101 GLN A C 1
ATOM 833 O O . GLN A 1 101 ? -0.068 -16.203 -3.050 1.00 85.19 101 GLN A O 1
ATOM 838 N N . TRP A 1 102 ? 1.513 -14.634 -3.002 1.00 81.69 102 TRP A N 1
ATOM 839 C CA . TRP A 1 102 ? 0.620 -13.513 -2.662 1.00 81.69 102 TRP A CA 1
ATOM 840 C C . TRP A 1 102 ? -0.581 -13.322 -3.613 1.00 81.69 102 TRP A C 1
ATOM 842 O O . TRP A 1 102 ? -1.526 -12.610 -3.283 1.00 81.69 102 TRP A O 1
ATOM 852 N N . LYS A 1 103 ? -0.562 -13.934 -4.804 1.00 80.88 103 LYS A N 1
ATOM 853 C CA . LYS A 1 103 ? -1.690 -13.932 -5.748 1.00 80.88 103 LYS A CA 1
ATOM 854 C C . LYS A 1 103 ? -2.743 -15.007 -5.451 1.00 80.88 103 LYS A C 1
ATOM 856 O O . LYS A 1 103 ? -3.863 -14.862 -5.926 1.00 80.88 103 LYS A O 1
ATOM 861 N N . ASP A 1 104 ? -2.416 -16.055 -4.693 1.00 86.69 104 ASP A N 1
ATOM 862 C CA . ASP A 1 104 ? -3.371 -17.110 -4.340 1.00 86.69 104 ASP A CA 1
ATOM 863 C C . ASP A 1 104 ? -4.435 -16.548 -3.374 1.00 86.69 104 ASP A C 1
ATOM 865 O O . ASP A 1 104 ? -4.085 -16.059 -2.293 1.00 86.69 104 ASP A O 1
ATOM 869 N N . PRO A 1 105 ? -5.739 -16.634 -3.708 1.00 89.56 105 PRO A N 1
ATOM 870 C CA . PRO A 1 105 ? -6.818 -16.200 -2.825 1.00 89.56 105 PRO A CA 1
ATOM 871 C C . PRO A 1 105 ? -6.762 -16.792 -1.412 1.00 89.56 105 PRO A C 1
ATOM 873 O O . PRO A 1 105 ? -7.116 -16.112 -0.450 1.00 89.56 105 PRO A O 1
ATOM 876 N N . LYS A 1 106 ? -6.299 -18.038 -1.248 1.00 92.69 106 LYS A N 1
ATOM 877 C CA . LYS A 1 106 ? -6.157 -18.672 0.072 1.00 92.69 106 LYS A CA 1
ATOM 878 C C . LYS A 1 106 ? -5.058 -18.013 0.894 1.00 92.69 106 LYS A C 1
ATOM 880 O O . LYS A 1 106 ? -5.254 -17.775 2.082 1.00 92.69 106 LYS A O 1
ATOM 885 N N . ILE A 1 107 ? -3.934 -17.686 0.259 1.00 92.75 107 ILE A N 1
ATOM 886 C CA . ILE A 1 107 ? -2.831 -16.955 0.893 1.00 92.75 107 ILE A CA 1
ATOM 887 C C . ILE A 1 107 ? -3.281 -15.540 1.260 1.00 92.75 107 ILE A C 1
ATOM 889 O O . ILE A 1 107 ? -2.963 -15.061 2.348 1.00 92.75 107 ILE A O 1
ATOM 893 N N . ARG A 1 108 ? -4.092 -14.898 0.406 1.00 91.81 108 ARG A N 1
ATOM 894 C CA . ARG A 1 108 ? -4.702 -13.598 0.714 1.00 91.81 108 ARG A CA 1
ATOM 895 C C . ARG A 1 108 ? -5.610 -13.644 1.940 1.00 91.81 108 ARG A C 1
ATOM 897 O O . ARG A 1 108 ? -5.451 -12.863 2.869 1.00 91.81 108 ARG A O 1
ATOM 904 N N . ILE A 1 109 ? -6.526 -14.605 1.982 1.00 94.75 109 ILE A N 1
ATOM 905 C CA . ILE A 1 109 ? -7.410 -14.789 3.138 1.00 94.75 109 ILE A CA 1
ATOM 906 C C . ILE A 1 109 ? -6.596 -15.082 4.404 1.00 94.75 109 ILE A C 1
ATOM 908 O O . ILE A 1 109 ? -6.867 -14.496 5.451 1.00 94.75 109 ILE A O 1
ATOM 912 N N . SER A 1 110 ? -5.583 -15.945 4.306 1.00 96.56 110 SER A N 1
ATOM 913 C CA . SER A 1 110 ? -4.750 -16.316 5.449 1.00 96.56 110 SER A CA 1
ATOM 914 C C . SER A 1 110 ? -3.971 -15.125 6.006 1.00 96.56 110 SER A C 1
ATOM 916 O O . SER A 1 110 ? -3.987 -14.938 7.218 1.00 96.56 110 SER A O 1
ATOM 918 N N . HIS A 1 111 ? -3.341 -14.282 5.173 1.00 96.12 111 HIS A N 1
ATOM 919 C CA . HIS A 1 111 ? -2.620 -13.120 5.712 1.00 96.12 111 HIS A CA 1
ATOM 920 C C . HIS A 1 111 ? -3.580 -12.139 6.396 1.00 96.12 111 HIS A C 1
ATOM 922 O O . HIS A 1 111 ? -3.232 -11.584 7.434 1.00 96.12 111 HIS A O 1
ATOM 928 N N . MET A 1 112 ? -4.794 -11.943 5.866 1.00 97.31 112 MET A N 1
ATOM 929 C CA . MET A 1 112 ? -5.775 -11.065 6.505 1.00 97.31 112 MET A CA 1
ATOM 930 C C . MET A 1 112 ? -6.193 -11.607 7.877 1.00 97.31 112 MET A C 1
ATOM 932 O O . MET A 1 112 ? -6.280 -10.846 8.836 1.00 97.31 112 MET A O 1
ATOM 936 N N . GLN A 1 113 ? -6.446 -12.914 7.985 1.00 97.31 113 GLN A N 1
ATOM 937 C CA . GLN A 1 113 ? -6.912 -13.548 9.222 1.00 97.31 113 GLN A CA 1
ATOM 938 C C . GLN A 1 113 ? -5.820 -13.615 10.293 1.00 97.31 113 GLN A C 1
ATOM 940 O O . GLN A 1 113 ? -6.036 -13.157 11.416 1.00 97.31 113 GLN A O 1
ATOM 945 N N . GLU A 1 114 ? -4.647 -14.136 9.938 1.00 97.12 114 GLU A N 1
ATOM 946 C CA . GLU A 1 114 ? -3.505 -14.247 10.851 1.00 97.12 114 GLU A CA 1
ATOM 947 C C . GLU A 1 114 ? -2.978 -12.859 11.238 1.00 97.12 114 GLU A C 1
ATOM 949 O O . GLU A 1 114 ? -2.672 -12.597 12.402 1.00 97.12 114 GLU A O 1
ATOM 954 N N . GLY A 1 115 ? -2.950 -11.925 10.279 1.00 97.25 115 GLY A N 1
ATOM 955 C CA . GLY A 1 115 ? -2.580 -10.536 10.526 1.00 97.25 115 GLY A CA 1
ATOM 956 C C . GLY A 1 115 ? -3.549 -9.840 11.475 1.00 97.25 115 GLY A C 1
ATOM 957 O O . GLY A 1 115 ? -3.117 -9.205 12.431 1.00 97.25 115 GLY A O 1
ATOM 958 N N . ALA A 1 116 ? -4.857 -10.007 11.280 1.00 98.25 116 ALA A N 1
ATOM 959 C CA . ALA A 1 116 ? -5.870 -9.446 12.169 1.00 98.25 116 ALA A CA 1
ATOM 960 C C . ALA A 1 116 ? -5.755 -9.988 13.605 1.00 98.25 116 ALA A C 1
ATOM 962 O O . ALA A 1 116 ? -5.887 -9.218 14.558 1.00 98.25 116 ALA A O 1
ATOM 963 N N . ALA A 1 117 ? -5.479 -11.286 13.766 1.00 97.88 117 ALA A N 1
ATOM 964 C CA . ALA A 1 117 ? -5.288 -11.908 15.074 1.00 97.88 117 ALA A CA 1
ATOM 965 C C . ALA A 1 117 ? -4.042 -11.363 15.790 1.00 97.88 117 ALA A C 1
ATOM 967 O O . ALA A 1 117 ? -4.157 -10.854 16.905 1.00 97.88 117 ALA A O 1
ATOM 968 N N . ALA A 1 118 ? -2.881 -11.381 15.127 1.00 97.31 118 ALA A N 1
ATOM 969 C CA . ALA A 1 118 ? -1.642 -10.837 15.685 1.00 97.31 118 ALA A CA 1
ATOM 970 C C . ALA A 1 118 ? -1.770 -9.338 16.008 1.00 97.31 118 ALA A C 1
ATOM 972 O O . ALA A 1 118 ? -1.316 -8.871 17.052 1.00 97.31 118 ALA A O 1
ATOM 973 N N . PHE A 1 119 ? -2.459 -8.582 15.151 1.00 98.19 119 PHE A N 1
ATOM 974 C CA . PHE A 1 119 ? -2.622 -7.147 15.346 1.00 98.19 119 PHE A CA 1
ATOM 975 C C . PHE A 1 119 ? -3.548 -6.808 16.515 1.00 98.19 119 PHE A C 1
ATOM 977 O O . PHE A 1 119 ? -3.368 -5.782 17.169 1.00 98.19 119 PHE A O 1
ATOM 984 N N . ALA A 1 120 ? -4.530 -7.666 16.810 1.00 98.44 120 ALA A N 1
ATOM 985 C CA . ALA A 1 120 ? -5.372 -7.509 17.990 1.00 98.44 120 ALA A CA 1
ATOM 986 C C . ALA A 1 120 ? -4.539 -7.547 19.280 1.00 98.44 120 ALA A C 1
ATOM 988 O O . ALA A 1 120 ? -4.773 -6.736 20.176 1.00 98.44 120 ALA A O 1
ATOM 989 N N . GLU A 1 121 ? -3.550 -8.442 19.355 1.00 98.19 121 GLU A N 1
ATOM 990 C CA . GLU A 1 121 ? -2.615 -8.519 20.483 1.00 98.19 121 GLU A CA 1
ATOM 991 C C . GLU A 1 121 ? -1.776 -7.243 20.581 1.00 98.19 121 GLU A C 1
ATOM 993 O O . GLU A 1 121 ? -1.711 -6.638 21.649 1.00 98.19 121 GLU A O 1
ATOM 998 N N . ASP A 1 122 ? -1.231 -6.766 19.458 1.00 98.12 122 ASP A N 1
ATOM 999 C CA . ASP A 1 122 ? -0.441 -5.530 19.417 1.00 98.12 122 ASP A CA 1
ATOM 1000 C C . ASP A 1 122 ? -1.255 -4.301 19.875 1.00 98.12 122 ASP A C 1
ATOM 1002 O O . ASP A 1 122 ? -0.752 -3.453 20.615 1.00 98.12 122 ASP A O 1
ATOM 1006 N N . LEU A 1 123 ? -2.537 -4.210 19.502 1.00 98.56 123 LEU A N 1
ATOM 1007 C CA . LEU A 1 123 ? -3.433 -3.140 19.958 1.00 98.56 123 LEU A CA 1
ATOM 1008 C C . LEU A 1 123 ? -3.706 -3.207 21.471 1.00 98.56 123 LEU A C 1
ATOM 1010 O O . LEU A 1 123 ? -3.758 -2.163 22.129 1.00 98.56 123 LEU A O 1
ATOM 1014 N N . VAL A 1 124 ? -3.874 -4.414 22.025 1.00 98.19 124 VAL A N 1
ATOM 1015 C CA . VAL A 1 124 ? -4.065 -4.630 23.470 1.00 98.19 124 VAL A CA 1
ATOM 1016 C C . VAL A 1 124 ? -2.792 -4.299 24.247 1.00 98.19 124 VAL A C 1
ATOM 1018 O O . VAL A 1 124 ? -2.874 -3.620 25.269 1.00 98.19 124 VAL A O 1
ATOM 1021 N N . GLU A 1 125 ? -1.626 -4.730 23.760 1.00 97.81 125 GLU A N 1
ATOM 1022 C CA . GLU A 1 125 ? -0.323 -4.436 24.368 1.00 97.81 125 GLU A CA 1
ATOM 1023 C C . GLU A 1 125 ? -0.043 -2.930 24.417 1.00 97.81 125 GLU A C 1
ATOM 1025 O O . GLU A 1 125 ? 0.444 -2.413 25.425 1.00 97.81 125 GLU A O 1
ATOM 1030 N N . VAL A 1 126 ? -0.37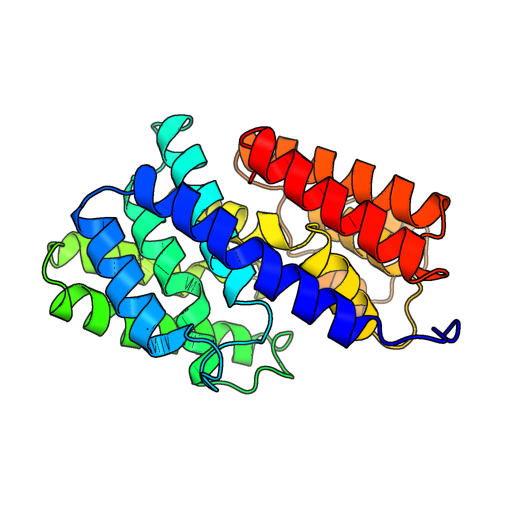7 -2.208 23.343 1.00 97.56 126 VAL A N 1
ATOM 1031 C CA . VAL A 1 126 ? -0.225 -0.749 23.286 1.00 97.56 126 VAL A CA 1
ATOM 1032 C C . VAL A 1 126 ? -1.208 -0.049 24.234 1.00 97.56 126 VAL A C 1
ATOM 1034 O O . VAL A 1 126 ? -0.827 0.939 24.871 1.00 97.56 126 VAL A O 1
ATOM 1037 N N . GLY A 1 127 ? -2.431 -0.571 24.375 1.00 95.88 127 GLY A N 1
ATOM 1038 C CA . GLY A 1 127 ? -3.374 -0.199 25.436 1.00 95.88 127 GLY A CA 1
ATOM 1039 C C . GLY A 1 127 ? -4.094 1.142 25.256 1.00 95.88 127 GLY A C 1
ATOM 1040 O O . GLY A 1 127 ? -4.617 1.682 26.226 1.00 95.88 127 GLY A O 1
ATOM 1041 N N . GLU A 1 128 ? -4.121 1.692 24.038 1.00 96.94 128 GLU A N 1
ATOM 1042 C CA . GLU A 1 128 ? -4.689 3.024 23.749 1.00 96.94 128 GLU A CA 1
ATOM 1043 C C . GLU A 1 128 ? -6.128 2.977 23.189 1.00 96.94 128 GLU A C 1
ATOM 1045 O O . GLU A 1 128 ? -6.754 4.021 23.010 1.00 96.94 128 GLU A O 1
ATOM 1050 N N . TRP A 1 129 ? -6.670 1.783 22.912 1.00 98.06 129 TRP A N 1
ATOM 1051 C CA . TRP A 1 129 ? -7.993 1.596 22.302 1.00 98.06 129 TRP A CA 1
ATOM 1052 C C . TRP A 1 129 ? -8.926 0.764 23.177 1.00 98.06 129 TRP A C 1
ATOM 1054 O O . TRP A 1 129 ? -8.525 -0.202 23.826 1.00 98.06 129 TRP A O 1
ATOM 1064 N N . THR A 1 130 ? -10.215 1.096 23.144 1.00 98.25 1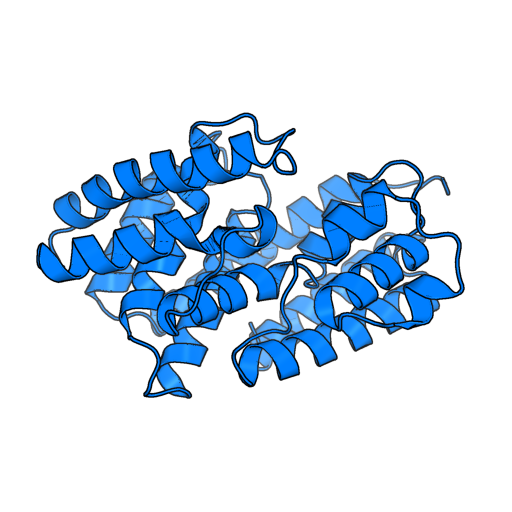30 THR A N 1
ATOM 1065 C CA . THR A 1 130 ? -11.257 0.277 23.771 1.00 98.25 130 THR A CA 1
ATOM 1066 C C . THR A 1 130 ? -11.461 -1.032 23.007 1.00 98.25 130 THR A C 1
ATOM 1068 O O . THR A 1 130 ? -11.258 -1.098 21.796 1.00 98.25 130 THR A O 1
ATOM 1071 N N . GLY A 1 131 ? -11.988 -2.069 23.668 1.00 98.12 131 GLY A N 1
ATOM 1072 C CA . GLY A 1 131 ? -12.293 -3.344 22.997 1.00 98.12 131 GLY A CA 1
ATOM 1073 C C . GLY A 1 131 ? -13.223 -3.201 21.779 1.00 98.12 131 GLY A C 1
ATOM 1074 O O . GLY A 1 131 ? -13.094 -3.941 20.805 1.00 98.12 131 GLY A O 1
ATOM 1075 N N . ARG A 1 132 ? -14.120 -2.202 21.780 1.00 98.19 132 ARG A N 1
ATOM 1076 C CA . ARG A 1 132 ? -14.973 -1.892 20.622 1.00 98.19 132 ARG A CA 1
ATOM 1077 C C . ARG A 1 132 ? -14.170 -1.318 19.453 1.00 98.19 132 ARG A C 1
ATOM 1079 O O . ARG A 1 132 ? -14.453 -1.660 18.309 1.00 98.19 132 ARG A O 1
ATOM 1086 N N . GLU A 1 133 ? -13.221 -0.429 19.723 1.00 98.56 133 GLU A N 1
ATOM 1087 C CA . GLU A 1 133 ? -12.348 0.146 18.694 1.00 98.56 133 GLU A CA 1
ATOM 1088 C C . GLU A 1 133 ? -11.389 -0.901 18.143 1.00 98.56 133 GLU A C 1
ATOM 1090 O O . GLU A 1 133 ? -11.282 -1.011 16.926 1.00 98.56 133 GLU A O 1
ATOM 1095 N N . ILE A 1 134 ? -10.798 -1.734 19.006 1.00 98.75 134 ILE A N 1
ATOM 1096 C CA . ILE A 1 134 ? -9.969 -2.873 18.590 1.00 98.75 134 ILE A CA 1
ATOM 1097 C C . ILE A 1 134 ? -10.761 -3.773 17.641 1.00 98.75 134 ILE A C 1
ATOM 1099 O O . ILE A 1 134 ? -10.301 -4.044 16.537 1.00 98.75 134 ILE A O 1
ATOM 1103 N N . GLY A 1 135 ? -11.994 -4.153 17.999 1.00 98.50 135 GLY A N 1
ATOM 1104 C CA . GLY A 1 135 ? -12.844 -4.968 17.125 1.00 98.50 135 GLY A CA 1
ATOM 1105 C C . GLY A 1 135 ? -13.118 -4.328 15.756 1.00 98.50 135 GLY A C 1
ATOM 1106 O O . GLY A 1 135 ? -13.157 -5.030 14.746 1.00 98.50 135 GLY A O 1
ATOM 1107 N N . LYS A 1 136 ? -13.262 -2.997 15.692 1.00 98.44 136 LYS A N 1
ATOM 1108 C CA . LYS A 1 136 ? -13.397 -2.275 14.417 1.00 98.44 136 LYS A CA 1
ATOM 1109 C C . LYS A 1 136 ? -12.096 -2.293 13.615 1.00 98.44 136 LYS A C 1
ATOM 1111 O O . LYS A 1 136 ? -12.134 -2.652 12.445 1.00 98.44 136 LYS A O 1
ATOM 1116 N N . ILE A 1 137 ? -10.971 -1.942 14.240 1.00 98.75 137 ILE A N 1
ATOM 1117 C CA . ILE A 1 137 ? -9.646 -1.896 13.604 1.00 98.75 137 ILE A CA 1
ATOM 1118 C C . ILE A 1 137 ? -9.279 -3.273 13.035 1.00 98.75 137 ILE A C 1
ATOM 1120 O O . ILE A 1 137 ? -8.954 -3.392 11.857 1.00 98.75 137 ILE A O 1
ATOM 1124 N N . VAL A 1 138 ? -9.413 -4.324 13.842 1.00 98.50 138 VAL A N 1
ATOM 1125 C CA . VAL A 1 138 ? -9.156 -5.717 13.447 1.00 98.50 138 VAL A CA 1
ATOM 1126 C C . VAL A 1 138 ? -10.089 -6.145 12.314 1.00 98.50 138 VAL A C 1
ATOM 1128 O O . VAL A 1 138 ? -9.658 -6.802 11.371 1.00 98.50 138 VAL A O 1
ATOM 1131 N N . GLY A 1 139 ? -11.357 -5.724 12.348 1.00 98.38 139 GLY A N 1
ATOM 1132 C CA . GLY A 1 139 ? -12.305 -5.974 11.263 1.00 98.38 139 GLY A CA 1
ATOM 1133 C C . GLY A 1 139 ? -11.909 -5.323 9.932 1.00 98.38 139 GLY A C 1
ATOM 1134 O O . GLY A 1 139 ? -12.187 -5.902 8.882 1.00 98.38 139 GLY A O 1
ATOM 1135 N N . LEU A 1 140 ? -11.265 -4.152 9.962 1.00 98.50 140 LEU A N 1
ATOM 1136 C CA . LEU A 1 140 ? -10.705 -3.507 8.770 1.00 98.50 140 LEU A CA 1
ATOM 1137 C C . LEU A 1 140 ? -9.522 -4.320 8.224 1.00 98.50 140 LEU A C 1
ATOM 1139 O O . LEU A 1 140 ? -9.536 -4.693 7.054 1.00 98.50 140 LEU A O 1
ATOM 1143 N N . VAL A 1 141 ? -8.561 -4.677 9.084 1.00 98.44 141 VAL A N 1
ATOM 1144 C CA . VAL A 1 141 ? -7.396 -5.505 8.714 1.00 98.44 141 VAL A CA 1
ATOM 1145 C C . VAL A 1 141 ? -7.828 -6.845 8.114 1.00 98.44 141 VAL A C 1
ATOM 1147 O O . VAL A 1 141 ? -7.353 -7.223 7.049 1.00 98.44 141 VAL A O 1
ATOM 1150 N N . ALA A 1 142 ? -8.805 -7.519 8.719 1.00 98.00 142 ALA A N 1
ATOM 1151 C CA . ALA A 1 142 ? -9.278 -8.831 8.280 1.00 98.00 142 ALA A CA 1
ATOM 1152 C C . ALA A 1 142 ? -9.991 -8.841 6.913 1.00 98.00 142 ALA A C 1
ATOM 1154 O O . ALA A 1 142 ? -10.387 -9.911 6.451 1.00 98.00 142 ALA A O 1
ATOM 1155 N N . THR A 1 143 ? -10.254 -7.676 6.308 1.00 96.56 143 THR A N 1
ATOM 1156 C CA . THR A 1 143 ? -11.103 -7.572 5.109 1.00 96.56 143 THR A CA 1
ATOM 1157 C C . THR A 1 143 ? -10.611 -6.597 4.044 1.00 96.56 143 THR A C 1
ATOM 1159 O O . THR A 1 143 ? -11.296 -6.429 3.031 1.00 96.56 143 THR A O 1
ATOM 1162 N N . HIS A 1 144 ? -9.453 -5.959 4.235 1.00 95.56 144 HIS A N 1
ATOM 1163 C CA . HIS A 1 144 ? -8.938 -4.942 3.311 1.00 95.56 144 HIS A CA 1
ATOM 1164 C C . HIS A 1 144 ? -8.720 -5.486 1.887 1.00 95.56 144 HIS A C 1
ATOM 1166 O O . HIS A 1 144 ? -8.941 -4.776 0.909 1.00 95.56 144 HIS A O 1
ATOM 1172 N N . ASP A 1 145 ? -8.419 -6.780 1.775 1.00 93.12 145 ASP A N 1
ATOM 1173 C CA . ASP A 1 145 ? -8.112 -7.479 0.528 1.00 93.12 145 ASP A CA 1
ATOM 1174 C C . ASP A 1 145 ? -9.318 -8.235 -0.076 1.00 93.12 145 ASP A C 1
ATOM 1176 O O . ASP A 1 145 ? -9.193 -8.932 -1.085 1.00 93.12 145 ASP A O 1
ATOM 1180 N N . ASN A 1 146 ? -10.518 -8.086 0.505 1.00 91.94 146 ASN A N 1
ATOM 1181 C CA . ASN A 1 146 ? -11.743 -8.787 0.089 1.00 91.94 146 ASN A CA 1
ATOM 1182 C C . ASN A 1 146 ? -12.041 -8.682 -1.417 1.00 91.94 146 ASN A C 1
ATOM 1184 O O . ASN A 1 146 ? -12.509 -9.650 -2.022 1.00 91.94 146 ASN A O 1
ATOM 1188 N N . ALA A 1 147 ? -11.764 -7.525 -2.027 1.00 84.25 147 ALA A N 1
ATOM 1189 C CA . ALA A 1 147 ? -11.991 -7.304 -3.454 1.00 84.25 147 ALA A CA 1
ATOM 1190 C C . ALA A 1 147 ? -11.148 -8.249 -4.329 1.00 84.25 147 ALA A C 1
ATOM 1192 O O . ALA A 1 147 ? -11.645 -8.759 -5.329 1.00 84.25 147 ALA A O 1
ATOM 1193 N N . TYR A 1 148 ? -9.911 -8.559 -3.922 1.00 82.12 148 TYR A N 1
ATOM 1194 C CA . TYR A 1 148 ? -9.022 -9.465 -4.659 1.00 82.12 148 TYR A CA 1
ATOM 1195 C C . TYR A 1 148 ? -9.430 -10.938 -4.573 1.00 82.12 148 TYR A C 1
ATOM 1197 O O . TYR A 1 148 ? -8.906 -11.763 -5.318 1.00 82.12 148 TYR A O 1
ATOM 1205 N N . VAL A 1 149 ? -10.341 -11.278 -3.660 1.00 87.12 149 VAL A N 1
ATOM 1206 C CA . VAL A 1 149 ? -10.845 -12.644 -3.461 1.00 87.12 149 VAL A CA 1
ATOM 1207 C C . VAL A 1 149 ? -12.343 -12.762 -3.758 1.00 87.12 149 VAL A C 1
ATOM 1209 O O . VAL A 1 149 ? -12.969 -13.768 -3.425 1.00 87.12 149 VAL A O 1
ATOM 1212 N N . GLY A 1 150 ? -12.932 -11.738 -4.386 1.00 83.38 150 GLY A N 1
ATOM 1213 C CA . GLY A 1 150 ? -14.328 -11.740 -4.824 1.00 83.38 150 GLY A CA 1
ATOM 1214 C C . GLY A 1 150 ? -15.357 -11.644 -3.695 1.00 83.38 150 GLY A C 1
ATOM 1215 O O . GLY A 1 150 ? -16.513 -12.018 -3.896 1.00 83.38 150 GLY A O 1
ATOM 1216 N N . ILE A 1 151 ? -14.970 -11.157 -2.512 1.00 86.88 151 ILE A N 1
ATOM 1217 C CA . ILE A 1 151 ? -15.883 -10.958 -1.382 1.00 86.88 151 ILE A CA 1
ATOM 1218 C C . ILE A 1 151 ? -16.446 -9.527 -1.441 1.00 86.88 151 ILE A C 1
ATOM 1220 O O . ILE A 1 151 ? -15.680 -8.565 -1.373 1.00 86.88 151 ILE A O 1
ATOM 1224 N N . PRO A 1 152 ? -17.778 -9.339 -1.533 1.00 86.62 152 PRO A N 1
ATOM 1225 C CA . PRO A 1 152 ? -18.365 -8.005 -1.577 1.00 86.62 152 PRO A CA 1
ATOM 1226 C C . PRO A 1 152 ? -18.136 -7.218 -0.280 1.00 86.62 152 PRO A C 1
ATOM 1228 O O . PRO A 1 152 ? -18.458 -7.689 0.812 1.00 86.62 152 PRO A O 1
ATOM 1231 N N . THR A 1 153 ? -17.687 -5.970 -0.415 1.00 87.69 153 THR A N 1
ATOM 1232 C CA . THR A 1 153 ? -17.525 -5.020 0.692 1.00 87.69 153 THR A CA 1
ATOM 1233 C C . THR A 1 153 ? -18.389 -3.788 0.432 1.00 87.69 153 THR A C 1
ATOM 1235 O O . THR A 1 153 ? -18.351 -3.215 -0.651 1.00 87.69 153 THR A O 1
ATOM 1238 N N . LYS A 1 154 ? -19.201 -3.394 1.420 1.00 89.62 154 LYS A N 1
ATOM 1239 C CA . LYS A 1 154 ? -20.076 -2.203 1.353 1.00 89.62 154 LYS A CA 1
ATOM 1240 C C . LYS A 1 154 ? -19.775 -1.164 2.430 1.00 89.62 154 LYS A C 1
ATOM 1242 O O . LYS A 1 154 ? -20.331 -0.075 2.396 1.00 89.62 154 LYS A O 1
ATOM 1247 N N . ASP A 1 155 ? -18.964 -1.538 3.412 1.00 93.94 155 ASP A N 1
ATOM 1248 C CA . ASP A 1 155 ? -18.599 -0.666 4.518 1.00 93.94 155 ASP A CA 1
ATOM 1249 C C . ASP A 1 155 ? -17.617 0.413 4.019 1.00 93.94 155 ASP A C 1
ATOM 1251 O O . ASP A 1 155 ? -16.591 0.046 3.436 1.00 93.94 155 ASP A O 1
ATOM 1255 N N . PRO A 1 156 ? -17.918 1.711 4.207 1.00 94.44 156 PRO A N 1
ATOM 1256 C CA . PRO A 1 156 ? -17.074 2.793 3.706 1.00 94.44 156 PRO A CA 1
ATOM 1257 C C . PRO A 1 156 ? -15.644 2.769 4.249 1.00 94.44 156 PRO A C 1
ATOM 1259 O O . PRO A 1 156 ? -14.717 3.034 3.491 1.00 94.44 156 PRO A O 1
ATOM 1262 N N . ASP A 1 157 ? -15.442 2.401 5.517 1.00 97.00 157 ASP A N 1
ATOM 1263 C CA . ASP A 1 157 ? -14.110 2.375 6.129 1.00 97.00 157 ASP A CA 1
ATOM 1264 C C . ASP A 1 157 ? -13.262 1.240 5.544 1.00 97.00 157 ASP A C 1
ATOM 1266 O O . ASP A 1 157 ? -12.070 1.413 5.288 1.00 97.00 157 ASP A O 1
ATOM 1270 N N . ARG A 1 158 ? -13.876 0.080 5.273 1.00 96.19 158 ARG A N 1
ATOM 1271 C CA . ARG A 1 158 ? -13.201 -1.040 4.590 1.00 96.19 158 ARG A CA 1
ATOM 1272 C C . ARG A 1 158 ? -12.840 -0.695 3.151 1.00 96.19 158 ARG A C 1
ATOM 1274 O O . ARG A 1 158 ? -11.750 -1.036 2.703 1.00 96.19 158 ARG A O 1
ATOM 1281 N N . LEU A 1 159 ? -13.743 -0.025 2.434 1.00 94.94 159 LEU A N 1
ATOM 1282 C CA . LEU A 1 159 ? -13.475 0.449 1.074 1.00 94.94 159 LEU A CA 1
ATOM 1283 C C . LEU A 1 159 ? -12.367 1.510 1.062 1.00 94.94 159 LEU A C 1
ATOM 1285 O O . LEU A 1 159 ? -11.503 1.470 0.195 1.00 94.94 159 LEU A O 1
ATOM 1289 N N . ALA A 1 160 ? -12.347 2.412 2.044 1.00 96.19 160 ALA A N 1
ATOM 1290 C CA . ALA A 1 160 ? -11.301 3.419 2.190 1.00 96.19 160 ALA A CA 1
ATOM 1291 C C . ALA A 1 160 ? -9.934 2.813 2.547 1.00 96.19 160 ALA A C 1
ATOM 1293 O O . ALA A 1 160 ? -8.920 3.255 2.012 1.00 96.19 160 ALA A O 1
ATOM 1294 N N . LEU A 1 161 ? -9.884 1.783 3.401 1.00 97.44 161 LEU A N 1
ATOM 1295 C CA . LEU A 1 161 ? -8.634 1.063 3.668 1.00 97.44 161 LEU A CA 1
ATOM 1296 C C . LEU A 1 161 ? -8.140 0.313 2.422 1.00 97.44 161 LEU A C 1
ATOM 1298 O O . LEU A 1 161 ? -6.952 0.365 2.119 1.00 97.44 161 LEU A O 1
ATOM 1302 N N . ALA A 1 162 ? -9.042 -0.328 1.674 1.00 94.75 162 ALA A N 1
ATOM 1303 C CA . ALA A 1 162 ? -8.695 -0.964 0.404 1.00 94.75 162 ALA A CA 1
ATOM 1304 C C . ALA A 1 162 ? -8.161 0.057 -0.616 1.00 94.75 162 ALA A C 1
ATOM 1306 O O . ALA A 1 162 ? -7.203 -0.220 -1.329 1.00 94.75 162 ALA A O 1
ATOM 1307 N N . ASP A 1 163 ? -8.744 1.255 -0.675 1.00 94.50 163 ASP A N 1
ATOM 1308 C CA . ASP A 1 163 ? -8.238 2.362 -1.489 1.00 94.50 163 ASP A CA 1
ATOM 1309 C C . ASP A 1 163 ? -6.831 2.808 -1.063 1.00 94.50 163 ASP A C 1
ATOM 1311 O O . ASP A 1 163 ? -5.977 3.030 -1.923 1.00 94.50 163 ASP A O 1
ATOM 1315 N N . ALA A 1 164 ? -6.584 2.927 0.246 1.00 96.00 164 ALA A N 1
ATOM 1316 C CA . ALA A 1 164 ? -5.282 3.310 0.785 1.00 96.00 164 ALA A CA 1
ATOM 1317 C C . ALA A 1 164 ? -4.197 2.275 0.455 1.00 96.00 164 ALA A C 1
ATOM 1319 O O . ALA A 1 164 ? -3.115 2.656 0.016 1.00 96.00 164 ALA A O 1
ATOM 1320 N N . ASP A 1 165 ? -4.494 0.981 0.599 1.00 95.69 165 ASP A N 1
ATOM 1321 C CA . ASP A 1 165 ? -3.593 -0.104 0.190 1.00 95.69 165 ASP A CA 1
ATOM 1322 C C . ASP A 1 165 ? -3.330 -0.073 -1.329 1.00 95.69 165 ASP A C 1
ATOM 1324 O O . ASP A 1 165 ? -2.191 -0.081 -1.810 1.00 95.69 165 ASP A O 1
ATOM 1328 N N . ARG A 1 166 ? -4.399 0.105 -2.114 1.00 92.00 166 ARG A N 1
AT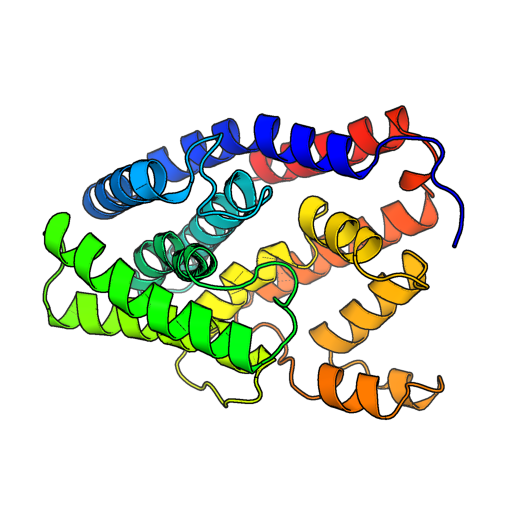OM 1329 C CA . ARG A 1 166 ? -4.327 0.173 -3.580 1.00 92.00 166 ARG A CA 1
ATOM 1330 C C . ARG A 1 166 ? -3.577 1.381 -4.115 1.00 92.00 166 ARG A C 1
ATOM 1332 O O . ARG A 1 166 ? -3.114 1.318 -5.258 1.00 92.00 166 ARG A O 1
ATOM 1339 N N . ALA A 1 167 ? -3.404 2.440 -3.325 1.00 92.44 167 ALA A N 1
ATOM 1340 C CA . ALA A 1 167 ? -2.574 3.580 -3.700 1.00 92.44 167 ALA A CA 1
ATOM 1341 C C . ALA A 1 167 ? -1.144 3.143 -4.069 1.00 92.44 167 ALA A C 1
ATOM 1343 O O . ALA A 1 167 ? -0.515 3.758 -4.934 1.00 92.44 167 ALA A O 1
ATOM 1344 N N . PHE A 1 168 ? -0.649 2.039 -3.500 1.00 94.31 168 PHE A N 1
ATOM 1345 C CA . PHE A 1 168 ? 0.668 1.514 -3.833 1.00 94.31 168 PHE A CA 1
ATOM 1346 C C . PHE A 1 168 ? 0.724 0.764 -5.170 1.00 94.31 168 PHE A C 1
ATOM 1348 O O . PHE A 1 168 ? 1.784 0.721 -5.776 1.00 94.31 168 PHE A O 1
ATOM 1355 N N . VAL A 1 169 ? -0.368 0.195 -5.693 1.00 91.38 169 VAL A N 1
ATOM 1356 C CA . VAL A 1 169 ? -0.315 -0.726 -6.856 1.00 91.38 169 VAL A CA 1
ATOM 1357 C C . VAL A 1 169 ? 0.305 -0.086 -8.102 1.00 91.38 169 VAL A C 1
ATOM 1359 O O . VAL A 1 169 ? 1.085 -0.730 -8.801 1.00 91.38 169 VAL A O 1
ATOM 1362 N N . MET A 1 170 ? -0.019 1.180 -8.367 1.00 93.44 170 MET A N 1
ATOM 1363 C CA . MET A 1 170 ? 0.530 1.931 -9.504 1.00 93.44 170 MET A CA 1
ATOM 1364 C C . MET A 1 170 ? 1.711 2.831 -9.132 1.00 93.44 170 MET A C 1
ATOM 1366 O O . MET A 1 170 ? 2.296 3.453 -10.017 1.00 93.44 170 MET A O 1
ATOM 1370 N N . HIS A 1 171 ? 2.096 2.858 -7.853 1.00 94.75 171 HIS A N 1
ATOM 1371 C CA . HIS A 1 171 ? 3.313 3.525 -7.408 1.00 94.75 171 HIS A CA 1
ATOM 1372 C C . HIS A 1 171 ? 4.534 2.878 -8.092 1.00 94.75 171 HIS A C 1
ATOM 1374 O O . HIS A 1 171 ? 4.560 1.649 -8.248 1.00 94.75 171 HIS A O 1
ATOM 1380 N N . PRO A 1 172 ? 5.578 3.647 -8.464 1.00 94.06 172 PRO A N 1
ATOM 1381 C CA . PRO A 1 172 ? 6.742 3.142 -9.193 1.00 94.06 172 PRO A CA 1
ATOM 1382 C C . PRO A 1 172 ? 7.346 1.862 -8.625 1.00 94.06 172 PRO A C 1
ATOM 1384 O O . PRO A 1 172 ? 7.617 0.919 -9.365 1.00 94.06 172 PRO A O 1
ATOM 1387 N N . ILE A 1 173 ? 7.533 1.809 -7.304 1.00 94.75 173 ILE A N 1
ATOM 1388 C CA . ILE A 1 173 ? 8.122 0.638 -6.645 1.00 94.75 173 ILE A CA 1
ATOM 1389 C C . ILE A 1 173 ? 7.272 -0.615 -6.896 1.00 94.75 173 ILE A C 1
ATOM 1391 O O . ILE A 1 173 ? 7.827 -1.667 -7.204 1.00 94.75 173 ILE A O 1
ATOM 1395 N N . SER A 1 174 ? 5.945 -0.510 -6.792 1.00 94.75 174 SER A N 1
ATOM 1396 C CA . SER A 1 174 ? 5.048 -1.654 -6.953 1.00 94.75 174 SER A CA 1
ATOM 1397 C C . SER A 1 174 ? 4.908 -2.072 -8.409 1.00 94.75 174 SER A C 1
ATOM 1399 O O . SER A 1 174 ? 5.050 -3.252 -8.717 1.00 94.75 174 SER A O 1
ATOM 1401 N N . PHE A 1 175 ? 4.721 -1.110 -9.317 1.00 95.19 175 PHE A N 1
ATOM 1402 C CA . PHE A 1 175 ? 4.552 -1.386 -10.741 1.00 95.19 175 PHE A CA 1
ATOM 1403 C C . PHE A 1 175 ? 5.756 -2.142 -11.318 1.00 95.19 175 PHE A C 1
ATOM 1405 O O . PHE A 1 175 ? 5.604 -3.208 -11.917 1.00 95.19 175 PHE A O 1
ATOM 1412 N N . TRP A 1 176 ? 6.968 -1.631 -11.080 1.00 94.75 176 TRP A N 1
ATOM 1413 C CA . TRP A 1 176 ? 8.190 -2.247 -11.596 1.00 94.75 176 TRP A CA 1
ATOM 1414 C C . TRP A 1 176 ? 8.527 -3.565 -10.880 1.00 94.75 176 TRP A C 1
ATOM 1416 O O . TRP A 1 176 ? 9.005 -4.499 -11.524 1.00 94.75 176 TRP A O 1
ATOM 1426 N N . LYS A 1 177 ? 8.212 -3.692 -9.580 1.00 92.94 177 LYS A N 1
ATOM 1427 C CA . LYS A 1 177 ? 8.277 -4.975 -8.854 1.00 92.94 177 LYS A CA 1
ATOM 1428 C C . LYS A 1 177 ? 7.366 -6.021 -9.490 1.00 92.94 177 LYS A C 1
ATOM 1430 O O . LYS A 1 177 ? 7.780 -7.160 -9.686 1.00 92.94 177 LYS A O 1
ATOM 1435 N N . ASP A 1 178 ? 6.121 -5.653 -9.765 1.00 91.81 178 ASP A N 1
ATOM 1436 C CA . ASP A 1 178 ? 5.138 -6.569 -10.325 1.00 91.81 178 ASP A CA 1
ATOM 1437 C C . ASP A 1 178 ? 5.520 -6.981 -11.739 1.00 91.81 178 ASP A C 1
ATOM 1439 O O . ASP A 1 178 ? 5.364 -8.148 -12.080 1.00 91.81 178 ASP A O 1
ATOM 1443 N N . TRP A 1 179 ? 6.078 -6.076 -12.543 1.00 91.81 179 TRP A N 1
ATOM 1444 C CA . TRP A 1 179 ? 6.605 -6.436 -13.857 1.00 91.81 179 TRP A CA 1
ATOM 1445 C C . TRP A 1 179 ? 7.697 -7.503 -13.768 1.00 91.81 179 TRP A C 1
ATOM 1447 O O . TRP A 1 179 ? 7.595 -8.527 -14.437 1.00 91.81 179 TRP A O 1
ATOM 1457 N N . LEU A 1 180 ? 8.674 -7.327 -12.874 1.00 89.69 180 LEU A N 1
ATOM 1458 C CA . LEU A 1 180 ? 9.727 -8.322 -12.644 1.00 89.69 180 LEU A CA 1
ATOM 1459 C C . LEU A 1 180 ? 9.186 -9.689 -12.196 1.00 89.69 180 LEU A C 1
ATOM 1461 O O . LEU A 1 180 ? 9.806 -10.710 -12.475 1.00 89.69 180 LEU A O 1
ATOM 1465 N N . ALA A 1 181 ? 8.047 -9.716 -11.502 1.00 86.00 181 ALA A N 1
ATOM 1466 C CA . ALA A 1 181 ? 7.410 -10.943 -11.026 1.00 86.00 181 ALA A CA 1
ATOM 1467 C C . ALA A 1 181 ? 6.452 -11.594 -12.045 1.00 86.00 181 ALA A C 1
ATOM 1469 O O . ALA A 1 181 ? 5.979 -12.705 -11.804 1.00 86.00 181 ALA A O 1
ATOM 1470 N N . ASN A 1 182 ? 6.110 -10.918 -13.147 1.00 82.69 182 ASN A N 1
ATOM 1471 C CA . ASN A 1 182 ? 5.228 -11.440 -14.194 1.00 82.69 182 ASN A CA 1
ATOM 1472 C C . ASN A 1 182 ? 6.052 -11.802 -15.435 1.00 82.69 182 ASN A C 1
ATOM 1474 O O . ASN A 1 182 ? 6.139 -11.029 -16.392 1.00 82.69 182 ASN A O 1
ATOM 1478 N N . GLU A 1 183 ? 6.646 -12.997 -15.419 1.00 73.81 183 GLU A N 1
ATOM 1479 C CA . GLU A 1 183 ? 7.371 -13.523 -16.574 1.00 73.81 183 GLU A CA 1
ATOM 1480 C C . GLU A 1 183 ? 6.486 -13.502 -17.831 1.00 73.81 183 GLU A C 1
ATOM 1482 O O . GLU A 1 183 ? 5.337 -13.942 -17.820 1.00 73.81 183 GLU A O 1
ATOM 1487 N N . GLY A 1 184 ? 7.029 -12.974 -18.928 1.00 77.56 184 GLY A N 1
ATOM 1488 C CA . GLY A 1 184 ? 6.351 -12.946 -20.226 1.00 77.56 184 GLY A CA 1
ATOM 1489 C C . GLY A 1 184 ? 5.592 -11.659 -20.550 1.00 77.56 184 GLY A C 1
ATOM 1490 O O . GLY A 1 184 ? 5.322 -11.445 -21.726 1.00 77.56 184 GLY A O 1
ATOM 1491 N N . PHE A 1 185 ? 5.340 -10.776 -19.579 1.00 84.94 185 PHE A N 1
ATOM 1492 C CA . PHE A 1 185 ? 4.732 -9.467 -19.839 1.00 84.94 185 PHE A CA 1
ATOM 1493 C C . PHE A 1 185 ? 5.798 -8.410 -20.167 1.00 84.94 185 PHE A C 1
ATOM 1495 O O . PHE A 1 185 ? 6.838 -8.305 -19.513 1.00 84.94 185 PHE A O 1
ATOM 1502 N N . SER A 1 186 ? 5.529 -7.576 -21.164 1.00 91.56 186 SER A N 1
ATOM 1503 C CA . SER A 1 186 ? 6.177 -6.274 -21.334 1.00 91.56 186 SER A CA 1
ATOM 1504 C C . SER A 1 186 ? 5.619 -5.255 -20.325 1.00 91.56 186 SER A C 1
ATOM 1506 O O . SER A 1 186 ? 4.498 -5.428 -19.828 1.00 91.56 186 SER A O 1
ATOM 1508 N N . PRO A 1 187 ? 6.343 -4.155 -20.037 1.00 92.56 187 PRO A N 1
ATOM 1509 C CA . PRO A 1 187 ? 5.814 -3.079 -19.196 1.00 92.56 187 PRO A CA 1
ATOM 1510 C C . PRO A 1 187 ? 4.470 -2.535 -19.702 1.00 92.56 187 PRO A C 1
ATOM 1512 O O . PRO A 1 187 ? 3.563 -2.285 -18.909 1.00 92.56 187 PRO A O 1
ATOM 1515 N N . LEU A 1 188 ? 4.308 -2.416 -21.026 1.00 92.88 188 LEU A N 1
ATOM 1516 C CA . LEU A 1 188 ? 3.070 -1.948 -21.649 1.00 92.88 188 LEU A CA 1
ATOM 1517 C C . LEU A 1 188 ? 1.902 -2.924 -21.439 1.00 92.88 188 LEU A C 1
ATOM 1519 O O . LEU A 1 188 ? 0.788 -2.487 -21.155 1.00 92.88 188 LEU A O 1
ATOM 1523 N N . GLU A 1 189 ? 2.136 -4.233 -21.549 1.00 91.44 189 GLU A N 1
ATOM 1524 C CA . GLU A 1 189 ? 1.100 -5.244 -21.295 1.00 91.44 189 GLU A CA 1
ATOM 1525 C C . GLU A 1 189 ? 0.662 -5.237 -19.826 1.00 91.44 189 GLU A C 1
ATOM 1527 O O . GLU A 1 189 ? -0.538 -5.255 -19.544 1.00 91.44 189 GLU A O 1
ATOM 1532 N N . LEU A 1 190 ? 1.607 -5.124 -18.881 1.00 91.62 190 LEU A N 1
ATOM 1533 C CA . LEU A 1 190 ? 1.259 -4.992 -17.464 1.00 91.62 190 LEU A CA 1
ATOM 1534 C C . LEU A 1 190 ? 0.443 -3.717 -17.218 1.00 91.62 190 LEU A C 1
ATOM 1536 O O . LEU A 1 190 ? -0.579 -3.762 -16.536 1.00 91.62 190 LEU A O 1
ATOM 1540 N N . PHE A 1 191 ? 0.862 -2.589 -17.791 1.00 92.88 191 PHE A N 1
ATOM 1541 C CA . PHE A 1 191 ? 0.149 -1.318 -17.680 1.00 92.88 191 PHE A CA 1
ATOM 1542 C C . PHE A 1 191 ? -1.294 -1.407 -18.191 1.00 92.88 191 PHE A C 1
ATOM 1544 O O . PHE A 1 191 ? -2.218 -0.993 -17.489 1.00 92.88 191 PHE A O 1
ATOM 1551 N N . ARG A 1 192 ? -1.517 -2.021 -19.360 1.00 89.56 192 ARG A N 1
ATOM 1552 C CA . ARG A 1 192 ? -2.864 -2.244 -19.920 1.00 89.56 192 ARG A CA 1
ATOM 1553 C C . ARG A 1 192 ? -3.716 -3.177 -19.059 1.00 89.56 192 ARG A C 1
ATOM 1555 O O . ARG A 1 192 ? -4.902 -2.915 -18.848 1.00 89.56 192 ARG A O 1
ATOM 1562 N N . SER A 1 193 ? -3.113 -4.231 -18.508 1.00 86.12 193 SER A N 1
ATOM 1563 C CA . SER A 1 193 ? -3.784 -5.115 -17.549 1.00 86.12 193 SER A CA 1
ATOM 1564 C C . SER A 1 193 ? -4.234 -4.341 -16.302 1.00 86.12 193 SER A C 1
ATOM 1566 O O . SER A 1 193 ? -5.388 -4.441 -15.872 1.00 86.12 193 SER A O 1
ATOM 1568 N N . ARG A 1 194 ? -3.369 -3.466 -15.770 1.00 88.12 194 ARG A N 1
ATOM 1569 C CA . ARG A 1 194 ? -3.710 -2.597 -14.637 1.00 88.12 194 ARG A CA 1
ATOM 1570 C C . ARG A 1 194 ? -4.802 -1.587 -14.983 1.00 88.12 194 ARG A C 1
ATOM 1572 O O . ARG A 1 194 ? -5.736 -1.463 -14.191 1.00 88.12 194 ARG A O 1
ATOM 1579 N N . LEU A 1 195 ? -4.755 -0.943 -16.153 1.00 87.69 195 LEU A N 1
ATOM 1580 C CA . LEU A 1 195 ? -5.828 -0.058 -16.635 1.00 87.69 195 LEU A CA 1
ATOM 1581 C C . LEU A 1 195 ? -7.177 -0.782 -16.626 1.00 87.69 195 LEU A C 1
ATOM 1583 O O . LEU A 1 195 ? -8.147 -0.287 -16.054 1.00 87.69 195 LEU A O 1
ATOM 1587 N N . THR A 1 196 ? -7.214 -1.995 -17.177 1.00 81.31 196 THR A N 1
ATOM 1588 C CA . THR A 1 196 ? -8.428 -2.819 -17.202 1.00 81.31 196 THR A CA 1
ATOM 1589 C C . THR A 1 196 ? -8.950 -3.073 -15.790 1.00 81.31 196 THR A C 1
ATOM 1591 O O . THR A 1 196 ? -10.129 -2.848 -15.530 1.00 81.31 196 THR A O 1
ATOM 1594 N N . SER A 1 197 ? -8.076 -3.457 -14.853 1.00 78.94 197 SER A N 1
ATOM 1595 C CA . SER A 1 197 ? -8.483 -3.729 -13.469 1.00 78.94 197 SER A CA 1
ATOM 1596 C C . SER A 1 197 ? -8.935 -2.492 -12.681 1.00 78.94 197 SER A C 1
ATOM 1598 O O . SER A 1 197 ? -9.783 -2.603 -11.806 1.00 78.94 197 SER A O 1
ATOM 1600 N N . PHE A 1 198 ? -8.393 -1.304 -12.960 1.00 81.81 198 PHE A N 1
ATOM 1601 C CA . PHE A 1 198 ? -8.715 -0.095 -12.190 1.00 81.81 198 PHE A CA 1
ATOM 1602 C C . PHE A 1 198 ? -9.893 0.710 -12.747 1.00 81.81 198 PHE A C 1
ATOM 1604 O O . PHE A 1 198 ? -10.509 1.470 -11.995 1.00 81.81 198 PHE A O 1
ATOM 1611 N N . TYR A 1 199 ? -10.183 0.571 -14.042 1.00 77.06 199 TYR A N 1
ATOM 1612 C CA . TYR A 1 199 ? -11.241 1.315 -14.733 1.00 77.06 199 TYR A CA 1
ATOM 1613 C C . TYR A 1 199 ? -12.384 0.428 -15.235 1.00 77.06 199 TYR A C 1
ATOM 1615 O O . TYR A 1 199 ? -13.301 0.946 -15.865 1.00 77.06 199 TYR A O 1
ATOM 1623 N N . ALA A 1 200 ? -12.325 -0.891 -15.005 1.00 64.44 200 ALA A N 1
ATOM 1624 C CA . ALA A 1 200 ? -13.222 -1.859 -15.642 1.00 64.44 200 ALA A CA 1
ATOM 1625 C C . ALA A 1 200 ? -13.315 -1.625 -17.170 1.00 64.44 200 ALA A C 1
ATOM 1627 O O . ALA A 1 200 ? -14.398 -1.639 -17.755 1.00 64.44 200 ALA A O 1
ATOM 1628 N N . TRP A 1 201 ? -12.168 -1.329 -17.804 1.00 51.50 201 TRP A N 1
ATOM 1629 C CA . TRP A 1 201 ? -12.102 -0.801 -19.170 1.00 51.50 201 TRP A CA 1
ATOM 1630 C C . TRP A 1 201 ? -12.683 -1.809 -20.195 1.00 51.50 201 TRP A C 1
ATOM 1632 O O . TRP A 1 201 ? -12.130 -2.902 -20.344 1.00 51.50 201 TRP A O 1
ATOM 1642 N N . PRO A 1 202 ? -13.754 -1.468 -20.946 1.00 44.59 202 PRO A N 1
ATOM 1643 C CA . PRO A 1 202 ? -14.470 -2.415 -21.816 1.00 44.59 202 PRO A CA 1
ATOM 1644 C C . PRO A 1 202 ? -13.684 -2.940 -23.029 1.00 44.59 202 PRO A C 1
ATOM 1646 O O . PRO A 1 202 ? -14.034 -3.970 -23.597 1.00 44.59 202 PRO A O 1
ATOM 1649 N N . GLU A 1 203 ? -12.623 -2.259 -23.472 1.00 44.91 203 GLU A N 1
ATOM 1650 C CA . GLU A 1 203 ? -11.863 -2.676 -24.668 1.00 44.91 203 GLU A CA 1
ATOM 1651 C C . GLU A 1 203 ? -11.063 -3.977 -24.498 1.00 44.91 203 GLU A C 1
ATOM 1653 O O . GLU A 1 203 ? -10.622 -4.545 -25.498 1.00 44.91 203 GLU A O 1
ATOM 1658 N N . ALA A 1 204 ? -10.989 -4.523 -23.279 1.00 45.44 204 ALA A N 1
ATOM 1659 C CA . ALA A 1 204 ? -10.572 -5.902 -23.019 1.00 45.44 204 ALA A CA 1
ATOM 1660 C C . ALA A 1 204 ? -11.436 -6.953 -23.759 1.00 45.44 204 ALA A C 1
ATOM 1662 O O . ALA A 1 204 ? -11.064 -8.120 -23.838 1.00 45.44 204 ALA A O 1
ATOM 1663 N N . GLU A 1 205 ? -12.588 -6.570 -24.322 1.00 42.31 205 GLU A N 1
ATOM 1664 C CA . GLU A 1 205 ? -13.379 -7.437 -25.202 1.00 42.31 205 GLU A CA 1
ATOM 1665 C C . GLU A 1 205 ? -12.884 -7.490 -26.659 1.00 42.31 205 GLU A C 1
ATOM 1667 O O . GLU A 1 205 ? -13.269 -8.406 -27.387 1.00 42.31 205 GLU A O 1
ATOM 1672 N N . LYS A 1 206 ? -12.042 -6.544 -27.107 1.00 42.66 206 LYS A N 1
ATOM 1673 C CA . LYS A 1 206 ? -11.524 -6.503 -28.491 1.00 42.66 206 LYS A CA 1
ATOM 1674 C C . LYS A 1 206 ? -10.177 -7.204 -28.658 1.00 42.66 206 LYS A C 1
ATOM 1676 O O . LYS A 1 206 ? -9.911 -7.749 -29.729 1.00 42.66 206 LYS A O 1
ATOM 1681 N N . GLU A 1 207 ? -9.340 -7.214 -27.627 1.00 47.88 207 GLU A N 1
ATOM 1682 C CA . GLU A 1 207 ? -8.134 -8.044 -27.581 1.00 47.88 207 GLU A CA 1
ATOM 1683 C C . GLU A 1 207 ? -8.482 -9.400 -26.949 1.00 47.88 207 GLU A C 1
ATOM 1685 O O . GLU A 1 207 ? -9.397 -9.496 -26.136 1.00 47.88 207 GLU A O 1
ATOM 1690 N N . LYS A 1 208 ? -7.811 -10.483 -27.366 1.00 42.31 208 LYS A N 1
ATOM 1691 C CA . LYS A 1 208 ? -8.042 -11.846 -26.851 1.00 42.31 208 LYS A CA 1
ATOM 1692 C C . LYS A 1 208 ? -7.560 -11.960 -25.401 1.00 42.31 208 LYS A C 1
ATOM 1694 O O . LYS A 1 208 ? -6.568 -12.625 -25.131 1.00 42.31 208 LYS A O 1
ATOM 1699 N N . VAL A 1 209 ? -8.269 -11.319 -24.484 1.00 45.12 209 VAL A N 1
ATOM 1700 C CA . VAL A 1 209 ? -8.095 -11.503 -23.051 1.00 45.12 209 VAL A CA 1
ATOM 1701 C C . VAL A 1 209 ? -8.560 -12.918 -22.735 1.00 45.12 209 VAL A C 1
ATOM 1703 O O . VAL A 1 209 ? -9.696 -13.310 -23.028 1.00 45.12 209 VAL A O 1
ATOM 1706 N N . THR A 1 210 ? -7.638 -13.724 -22.230 1.00 51.56 210 THR A N 1
ATOM 1707 C CA . THR A 1 210 ? -7.872 -15.124 -21.887 1.00 51.56 210 THR A CA 1
ATOM 1708 C C . THR A 1 210 ? -8.950 -15.233 -20.803 1.00 51.56 210 THR A C 1
ATOM 1710 O O . THR A 1 210 ? -9.223 -14.299 -20.044 1.00 51.56 210 THR A O 1
ATOM 1713 N N . SER A 1 211 ? -9.610 -16.388 -20.712 1.00 48.34 211 SER A N 1
ATOM 1714 C CA . SER A 1 211 ? -10.653 -16.633 -19.706 1.00 48.34 211 SER A CA 1
ATOM 1715 C C . SER A 1 211 ? -10.157 -16.473 -18.261 1.00 48.34 211 SER A C 1
ATOM 1717 O O . SER A 1 211 ? -10.950 -16.126 -17.391 1.00 48.34 211 SER A O 1
ATOM 1719 N N . GLU A 1 212 ? -8.861 -16.665 -18.004 1.00 46.81 212 GLU A N 1
ATOM 1720 C CA . GLU A 1 212 ? -8.235 -16.457 -16.689 1.00 46.81 212 GLU A CA 1
ATOM 1721 C C . GLU A 1 212 ? -8.072 -14.962 -16.354 1.00 46.81 212 GLU A C 1
ATOM 1723 O O . GLU A 1 212 ? -8.377 -14.536 -15.238 1.00 46.81 212 GLU A O 1
ATOM 1728 N N . GLU A 1 213 ? -7.713 -14.132 -17.337 1.00 47.41 213 GLU A N 1
ATOM 1729 C CA . GLU A 1 213 ? -7.610 -12.672 -17.189 1.00 47.41 213 GLU A CA 1
ATOM 1730 C C . GLU A 1 213 ? -8.981 -11.995 -16.997 1.00 47.41 213 GLU A C 1
ATOM 1732 O O . GLU A 1 213 ? -9.089 -10.983 -16.298 1.00 47.41 213 GLU A O 1
ATOM 1737 N N . LYS A 1 214 ? -10.063 -12.572 -17.540 1.00 42.81 214 LYS A N 1
ATOM 1738 C CA . LYS A 1 214 ? -11.440 -12.124 -17.250 1.00 42.81 214 LYS A CA 1
ATOM 1739 C C . LYS A 1 214 ? -11.861 -12.397 -15.804 1.00 42.81 214 LYS A C 1
ATOM 1741 O O . LYS A 1 214 ? -12.526 -11.557 -15.207 1.00 42.81 214 LYS A O 1
ATOM 1746 N N . ILE A 1 215 ? -11.442 -13.517 -15.216 1.00 44.31 215 ILE A N 1
ATOM 1747 C CA . ILE A 1 215 ? -11.776 -13.860 -13.822 1.00 44.31 215 ILE A CA 1
ATOM 1748 C C . ILE A 1 215 ? -11.012 -12.958 -12.838 1.00 44.31 215 ILE A C 1
ATOM 1750 O O . ILE A 1 215 ? -11.576 -12.551 -11.826 1.00 44.31 215 ILE A O 1
ATOM 1754 N N . HIS A 1 216 ? -9.768 -12.578 -13.158 1.00 44.12 216 HIS A N 1
ATOM 1755 C CA . HIS A 1 216 ? -8.993 -11.619 -12.357 1.00 44.12 216 HIS A CA 1
ATOM 1756 C C . HIS A 1 216 ? -9.435 -10.153 -12.535 1.00 44.12 216 HIS A C 1
ATOM 1758 O O . HIS A 1 216 ? -9.351 -9.374 -11.587 1.00 44.12 216 HIS A O 1
ATOM 1764 N N . SER A 1 217 ? -9.908 -9.753 -13.721 1.00 45.06 217 SER A N 1
ATOM 1765 C CA . SER A 1 217 ? -10.311 -8.361 -13.991 1.00 45.06 217 SER A CA 1
ATOM 1766 C C . SER A 1 217 ? -11.740 -8.025 -13.546 1.00 45.06 217 SER A C 1
ATOM 1768 O O . SER A 1 217 ? -12.007 -6.875 -13.209 1.00 45.06 217 SER A O 1
ATOM 1770 N N . GLN A 1 218 ? -12.648 -9.005 -13.458 1.00 43.97 218 GLN A N 1
ATOM 1771 C CA . GLN A 1 218 ? -14.054 -8.784 -13.078 1.00 43.97 218 GLN A CA 1
ATOM 1772 C C . GLN A 1 218 ? -14.295 -8.449 -11.594 1.00 43.97 218 GLN A C 1
ATOM 1774 O O . GLN A 1 218 ? -15.431 -8.161 -11.222 1.00 43.97 218 GLN A O 1
ATOM 1779 N N . GLN A 1 219 ? -13.270 -8.479 -10.739 1.00 52.47 219 GLN A N 1
ATOM 1780 C CA . GLN A 1 219 ? -13.437 -8.321 -9.285 1.00 52.47 219 GLN A CA 1
ATOM 1781 C C . GLN A 1 219 ? -12.843 -7.026 -8.715 1.00 52.47 219 GLN A C 1
ATOM 1783 O O . GLN A 1 219 ? -13.051 -6.719 -7.541 1.00 52.47 219 GLN A O 1
ATOM 1788 N N . MET A 1 220 ? -12.148 -6.228 -9.530 1.00 58.56 220 MET A N 1
ATOM 1789 C CA . MET A 1 220 ? -11.579 -4.965 -9.069 1.00 58.56 220 MET A CA 1
ATOM 1790 C C . MET A 1 220 ? -12.553 -3.810 -9.306 1.00 58.56 220 MET A C 1
ATOM 1792 O O . MET A 1 220 ? -12.807 -3.391 -10.431 1.00 58.56 220 MET A O 1
ATOM 1796 N N . LEU A 1 221 ? -13.115 -3.308 -8.207 1.00 65.00 221 LEU A N 1
ATOM 1797 C CA . LEU A 1 221 ? -13.988 -2.138 -8.204 1.00 65.00 221 LEU A CA 1
ATOM 1798 C C . LEU A 1 221 ? -13.171 -0.866 -8.471 1.00 65.00 221 LEU A C 1
ATOM 1800 O O . LEU A 1 221 ? -12.000 -0.769 -8.091 1.00 65.00 221 LEU A O 1
ATOM 1804 N N . GLU A 1 222 ? -13.797 0.120 -9.105 1.00 78.50 222 GLU A N 1
ATOM 1805 C CA . GLU A 1 222 ? -13.280 1.488 -9.172 1.00 78.50 222 GLU A CA 1
ATOM 1806 C C . GLU A 1 222 ? -12.945 1.997 -7.752 1.00 78.50 222 GLU A C 1
ATOM 1808 O O . GLU A 1 222 ? -13.694 1.671 -6.822 1.00 78.50 222 GLU A O 1
ATOM 1813 N N . PRO A 1 223 ? -11.850 2.766 -7.545 1.00 87.62 223 PRO A N 1
ATOM 1814 C CA . PRO A 1 223 ? -11.551 3.323 -6.229 1.00 87.62 223 PRO A CA 1
ATOM 1815 C C . PRO A 1 223 ? -12.747 4.089 -5.660 1.00 87.62 223 PRO A C 1
ATOM 1817 O O . PRO A 1 223 ? -13.395 4.868 -6.370 1.00 87.62 223 PRO A O 1
ATOM 1820 N N . PHE A 1 224 ? -13.046 3.864 -4.385 1.00 90.62 224 PHE A N 1
ATOM 1821 C CA . PHE A 1 224 ? -14.253 4.365 -3.724 1.00 90.62 224 PHE A CA 1
ATOM 1822 C C . PHE A 1 224 ? -14.182 5.872 -3.444 1.00 90.62 224 PHE A C 1
ATOM 1824 O O . PHE A 1 224 ? -15.136 6.625 -3.670 1.00 90.62 224 PHE A O 1
ATOM 1831 N N . THR A 1 225 ? -13.021 6.335 -3.009 1.00 92.06 225 THR A N 1
ATOM 1832 C CA . THR A 1 225 ? -12.749 7.694 -2.561 1.00 92.06 225 THR A CA 1
ATOM 1833 C C . THR A 1 225 ? -12.276 8.573 -3.718 1.00 92.06 225 THR A C 1
ATOM 1835 O O . THR A 1 225 ? -11.591 8.130 -4.643 1.00 92.06 225 THR A O 1
ATOM 1838 N N . LYS A 1 226 ? -12.608 9.873 -3.672 1.00 92.62 226 LYS A N 1
ATOM 1839 C CA . LYS A 1 226 ? -12.099 10.830 -4.670 1.00 92.62 226 LYS A CA 1
ATOM 1840 C C . LYS A 1 226 ? -10.568 10.891 -4.658 1.00 92.62 226 LYS A C 1
ATOM 1842 O O . LYS A 1 226 ? -9.967 10.923 -5.723 1.00 92.62 226 LYS A O 1
ATOM 1847 N N . LEU A 1 227 ? -9.954 10.862 -3.471 1.00 92.75 227 LEU A N 1
ATOM 1848 C CA . LEU A 1 227 ? -8.500 10.909 -3.329 1.00 92.75 227 LEU A CA 1
ATOM 1849 C C . LEU A 1 227 ? -7.823 9.742 -4.055 1.00 92.75 227 LEU A C 1
ATOM 1851 O O . LEU A 1 227 ? -6.859 9.965 -4.778 1.00 92.75 227 LEU A O 1
ATOM 1855 N N . ALA A 1 228 ? -8.346 8.521 -3.909 1.00 92.69 228 ALA A N 1
ATOM 1856 C CA . ALA A 1 228 ? -7.797 7.351 -4.587 1.00 92.69 228 ALA A CA 1
ATOM 1857 C C . ALA A 1 228 ? -7.989 7.397 -6.104 1.00 92.69 228 ALA A C 1
ATOM 1859 O O . ALA A 1 228 ? -7.085 6.988 -6.828 1.00 92.69 228 ALA A O 1
ATOM 1860 N N . ARG A 1 229 ? -9.107 7.945 -6.603 1.00 92.38 229 ARG A N 1
ATOM 1861 C CA . ARG A 1 229 ? -9.290 8.187 -8.045 1.00 92.38 229 ARG A CA 1
ATOM 1862 C C . ARG A 1 229 ? -8.294 9.216 -8.580 1.00 92.38 229 ARG A C 1
ATOM 1864 O O . ARG A 1 229 ? -7.596 8.923 -9.542 1.00 92.38 229 ARG A O 1
ATOM 1871 N N . ASP A 1 230 ? -8.168 10.369 -7.925 1.00 92.69 230 ASP A N 1
ATOM 1872 C CA . ASP A 1 230 ? -7.221 11.411 -8.342 1.00 92.69 230 ASP A CA 1
ATOM 1873 C C . ASP A 1 230 ? -5.771 10.884 -8.316 1.00 92.69 230 ASP A C 1
ATOM 1875 O O . ASP A 1 230 ? -4.995 11.113 -9.244 1.00 92.69 230 ASP A O 1
ATOM 1879 N N . TRP A 1 231 ? -5.405 10.146 -7.261 1.00 92.31 231 TRP A N 1
ATOM 1880 C CA . TRP A 1 231 ? -4.089 9.524 -7.121 1.00 92.31 231 TRP A CA 1
ATOM 1881 C C . TRP A 1 231 ? -3.825 8.492 -8.215 1.00 92.31 231 TRP A C 1
ATOM 1883 O O . TRP A 1 231 ? -2.787 8.549 -8.872 1.00 92.31 231 TRP A O 1
ATOM 1893 N N . ARG A 1 232 ? -4.779 7.582 -8.446 1.00 92.12 232 ARG A N 1
ATOM 1894 C CA . ARG A 1 232 ? -4.737 6.600 -9.534 1.00 92.12 232 ARG A CA 1
ATOM 1895 C C . ARG A 1 232 ? -4.419 7.295 -10.855 1.00 92.12 232 ARG A C 1
ATOM 1897 O O . ARG A 1 232 ? -3.476 6.888 -11.526 1.00 92.12 232 ARG A O 1
ATOM 1904 N N . ASP A 1 233 ? -5.165 8.334 -11.214 1.00 92.25 233 ASP A N 1
ATOM 1905 C CA . ASP A 1 233 ? -5.023 9.014 -12.506 1.00 92.25 233 ASP A CA 1
ATOM 1906 C C . ASP A 1 233 ? -3.612 9.609 -12.675 1.00 92.25 233 ASP A C 1
ATOM 1908 O O . ASP A 1 233 ? -2.980 9.426 -13.718 1.00 92.25 233 ASP A O 1
ATOM 1912 N N . VAL A 1 234 ? -3.071 10.233 -11.619 1.00 92.00 234 VAL A N 1
ATOM 1913 C CA . VAL A 1 234 ? -1.687 10.742 -11.594 1.00 92.00 234 VAL A CA 1
ATOM 1914 C C . VAL A 1 234 ? -0.668 9.614 -11.772 1.00 92.00 234 VAL A C 1
ATOM 1916 O O . VAL A 1 234 ? 0.262 9.753 -12.570 1.00 92.00 234 VAL A O 1
ATOM 1919 N N . GLN A 1 235 ? -0.842 8.491 -11.070 1.00 93.19 235 GLN A N 1
ATOM 1920 C CA . GLN A 1 235 ? 0.073 7.354 -11.178 1.00 93.19 235 GLN A CA 1
ATOM 1921 C C . GLN A 1 235 ? 0.049 6.727 -12.571 1.00 93.19 235 GLN A C 1
ATOM 1923 O O . GLN A 1 235 ? 1.109 6.427 -13.120 1.00 93.19 235 GLN A O 1
ATOM 1928 N N . PHE A 1 236 ? -1.134 6.550 -13.166 1.00 93.62 236 PHE A N 1
ATOM 1929 C CA . PHE A 1 236 ? -1.260 6.009 -14.519 1.00 93.62 236 PHE A CA 1
ATOM 1930 C C . PHE A 1 236 ? -0.600 6.923 -15.553 1.00 93.62 236 PHE A C 1
ATOM 1932 O O . PHE A 1 236 ? 0.183 6.427 -16.360 1.00 93.62 236 PHE A O 1
ATOM 1939 N N . ALA A 1 237 ? -0.827 8.238 -15.486 1.00 93.56 237 ALA A N 1
ATOM 1940 C CA . ALA A 1 237 ? -0.166 9.189 -16.381 1.00 93.56 237 ALA A CA 1
ATOM 1941 C C . ALA A 1 237 ? 1.368 9.136 -16.245 1.00 93.56 237 ALA A C 1
ATOM 1943 O O . ALA A 1 237 ? 2.089 9.144 -17.242 1.00 93.56 237 ALA A O 1
ATOM 1944 N N . ALA A 1 238 ? 1.881 9.018 -15.015 1.00 92.69 238 ALA A N 1
ATOM 1945 C CA . ALA A 1 238 ? 3.314 8.871 -14.783 1.00 92.69 238 ALA A CA 1
ATOM 1946 C C . ALA A 1 238 ? 3.868 7.552 -15.348 1.00 92.69 238 ALA A C 1
ATOM 1948 O O . ALA A 1 238 ? 4.893 7.568 -16.025 1.00 92.69 238 ALA A O 1
ATOM 1949 N N . ARG A 1 239 ? 3.194 6.415 -15.114 1.00 94.75 239 ARG A N 1
ATOM 1950 C CA . ARG A 1 239 ? 3.621 5.117 -15.663 1.00 94.75 239 ARG A CA 1
ATOM 1951 C C . ARG A 1 239 ? 3.596 5.113 -17.192 1.00 94.75 239 ARG A C 1
ATOM 1953 O O . ARG A 1 239 ? 4.496 4.548 -17.799 1.00 94.75 239 ARG A O 1
ATOM 1960 N N . GLU A 1 240 ? 2.596 5.738 -17.812 1.00 95.00 240 GLU A N 1
ATOM 1961 C CA . GLU A 1 240 ? 2.511 5.848 -19.270 1.00 95.00 240 GLU A CA 1
ATOM 1962 C C . GLU A 1 240 ? 3.721 6.590 -19.845 1.00 95.00 240 GLU A C 1
ATOM 1964 O O . GLU A 1 240 ? 4.371 6.077 -20.756 1.00 95.00 240 GLU A O 1
ATOM 1969 N N . GLN A 1 241 ? 4.071 7.745 -19.268 1.00 93.81 241 GLN A N 1
ATOM 1970 C CA . GLN A 1 241 ? 5.241 8.517 -19.687 1.00 93.81 241 GLN A CA 1
ATOM 1971 C C . GLN A 1 241 ? 6.535 7.706 -19.536 1.00 93.81 241 GLN A C 1
ATOM 1973 O O . GLN A 1 241 ? 7.349 7.654 -20.452 1.00 93.81 241 GLN A O 1
ATOM 1978 N N . GLU A 1 242 ? 6.712 7.020 -18.406 1.00 93.81 242 GLU A N 1
ATOM 1979 C CA . GLU A 1 242 ? 7.880 6.164 -18.176 1.00 93.81 242 GLU A CA 1
ATOM 1980 C C . GLU A 1 242 ? 7.995 5.017 -19.182 1.00 93.81 242 GLU A C 1
ATOM 1982 O O . GLU A 1 242 ? 9.106 4.657 -19.580 1.00 93.81 242 GLU A O 1
ATOM 1987 N N . ILE A 1 243 ? 6.851 4.449 -19.580 1.00 94.38 243 ILE A N 1
ATOM 1988 C CA . ILE A 1 243 ? 6.771 3.392 -20.588 1.00 94.38 243 ILE A CA 1
ATOM 1989 C C . ILE A 1 243 ? 7.163 3.935 -21.969 1.00 94.38 243 ILE A C 1
ATOM 1991 O O . ILE A 1 243 ? 7.928 3.296 -22.688 1.00 94.38 243 ILE A O 1
ATOM 1995 N N . GLN A 1 244 ? 6.672 5.118 -22.337 1.00 94.38 244 GLN A N 1
ATOM 1996 C CA . GLN A 1 244 ? 6.992 5.762 -23.615 1.00 94.38 244 GLN A CA 1
ATOM 1997 C C . GLN A 1 244 ? 8.464 6.186 -23.709 1.00 94.38 244 GLN A C 1
ATOM 1999 O O . GLN A 1 244 ? 9.080 6.029 -24.760 1.00 94.38 244 GLN A O 1
ATOM 2004 N N . ASP A 1 245 ? 9.033 6.673 -22.606 1.00 93.62 245 ASP A N 1
ATOM 2005 C CA . ASP A 1 245 ? 10.423 7.142 -22.528 1.00 93.62 245 ASP A CA 1
ATOM 2006 C C . ASP A 1 245 ? 11.446 6.005 -22.374 1.00 93.62 245 ASP A C 1
ATOM 2008 O O . ASP A 1 245 ? 12.652 6.250 -22.305 1.00 93.62 245 ASP A O 1
ATOM 2012 N N . GLU A 1 246 ? 10.983 4.758 -22.284 1.00 93.50 246 GLU A N 1
ATOM 2013 C CA . GLU A 1 246 ? 11.822 3.568 -22.144 1.00 93.50 246 GLU A CA 1
ATOM 2014 C C . GLU A 1 246 ? 12.803 3.616 -20.960 1.00 93.50 246 GLU A C 1
ATOM 2016 O O . GLU A 1 246 ? 13.905 3.059 -21.015 1.00 93.50 246 GLU A O 1
ATOM 2021 N N . ILE A 1 247 ? 12.411 4.263 -19.851 1.00 92.69 247 ILE A N 1
ATOM 2022 C CA . ILE A 1 247 ? 13.352 4.591 -18.766 1.00 92.69 247 ILE A CA 1
ATOM 2023 C C . ILE A 1 247 ? 14.011 3.357 -18.132 1.00 92.69 247 ILE A C 1
ATOM 2025 O O . ILE A 1 247 ? 15.127 3.454 -17.627 1.00 92.69 247 ILE A O 1
ATOM 2029 N N . TRP A 1 248 ? 13.359 2.188 -18.175 1.00 91.25 248 TRP A N 1
ATOM 2030 C CA . TRP A 1 248 ? 13.871 0.928 -17.616 1.00 91.25 248 TRP A CA 1
ATOM 2031 C C . TRP A 1 248 ? 15.058 0.360 -18.399 1.00 91.25 248 TRP A C 1
ATOM 2033 O O . TRP A 1 248 ? 15.786 -0.490 -17.883 1.00 91.25 248 TRP A O 1
ATOM 2043 N N . LYS A 1 249 ? 15.299 0.831 -19.628 1.00 92.50 249 LYS A N 1
ATOM 2044 C CA . LYS A 1 249 ? 16.439 0.391 -20.441 1.00 92.50 249 LYS A CA 1
ATOM 2045 C C . LYS A 1 249 ? 17.768 0.999 -19.983 1.00 92.50 249 LYS A C 1
ATOM 2047 O O . LYS A 1 249 ? 18.819 0.520 -20.395 1.00 92.50 249 LYS A O 1
ATOM 2052 N N . ASN A 1 250 ? 17.755 2.019 -19.119 1.00 92.38 250 ASN A N 1
ATOM 2053 C CA . ASN A 1 250 ? 18.961 2.703 -18.653 1.00 92.38 250 ASN A CA 1
ATOM 2054 C C . ASN A 1 250 ? 18.925 2.931 -17.134 1.00 92.38 250 ASN A C 1
ATOM 2056 O O . ASN A 1 250 ? 18.125 3.726 -16.648 1.00 92.38 250 ASN A O 1
ATOM 2060 N N . GLU A 1 251 ? 19.836 2.294 -16.389 1.00 93.06 251 GLU A N 1
ATOM 2061 C CA . GLU A 1 251 ? 19.886 2.382 -14.920 1.00 93.06 251 GLU A CA 1
ATOM 2062 C C . GLU A 1 251 ? 19.938 3.828 -14.403 1.00 93.06 251 GLU A C 1
ATOM 2064 O O . GLU A 1 251 ? 19.208 4.193 -13.478 1.00 93.06 251 GLU A O 1
ATOM 2069 N N . ALA A 1 252 ? 20.790 4.672 -14.990 1.00 91.31 252 ALA A N 1
ATOM 2070 C CA . ALA A 1 252 ? 20.974 6.045 -14.527 1.00 91.31 252 ALA A CA 1
ATOM 2071 C C . ALA A 1 252 ? 19.711 6.887 -14.756 1.00 91.31 252 ALA A C 1
ATOM 2073 O O . ALA A 1 252 ? 19.315 7.663 -13.880 1.00 91.31 252 ALA A O 1
ATOM 2074 N N . LEU A 1 253 ? 19.061 6.709 -15.911 1.00 90.44 253 LEU A N 1
ATOM 2075 C CA . LEU A 1 253 ? 17.792 7.361 -16.220 1.00 90.44 253 LEU A CA 1
ATOM 2076 C C . LEU A 1 253 ? 16.685 6.867 -15.286 1.00 90.44 253 LEU A C 1
ATOM 2078 O O . LEU A 1 253 ? 15.991 7.691 -14.695 1.00 90.44 253 LEU A O 1
ATOM 2082 N N . PHE A 1 254 ? 16.579 5.552 -15.085 1.00 93.31 254 PHE A N 1
ATOM 2083 C CA . PHE A 1 254 ? 15.599 4.938 -14.197 1.00 93.31 254 PHE A CA 1
ATOM 2084 C C . PHE A 1 254 ? 15.723 5.457 -12.763 1.00 93.31 254 PHE A C 1
ATOM 2086 O O . PHE A 1 254 ? 14.768 5.995 -12.205 1.00 93.31 254 PHE A O 1
ATOM 2093 N N . ARG A 1 255 ? 16.923 5.371 -12.171 1.00 91.31 255 ARG A N 1
ATOM 2094 C CA . ARG A 1 255 ? 17.191 5.863 -10.808 1.00 91.31 255 ARG A CA 1
ATOM 2095 C C . ARG A 1 255 ? 16.842 7.336 -10.663 1.00 91.31 255 ARG A C 1
ATOM 2097 O O . ARG A 1 255 ? 16.231 7.736 -9.670 1.00 91.31 255 ARG A O 1
ATOM 2104 N N . LYS A 1 256 ? 17.235 8.148 -11.648 1.00 89.62 256 LYS A N 1
ATOM 2105 C CA . LYS A 1 256 ? 16.941 9.579 -11.656 1.00 89.62 256 LYS A CA 1
ATOM 2106 C C . LYS A 1 256 ? 15.435 9.812 -11.696 1.00 89.62 256 LYS A C 1
ATOM 2108 O O . LYS A 1 256 ? 14.944 10.546 -10.845 1.00 89.62 256 LYS A O 1
ATOM 2113 N N . TYR A 1 257 ? 14.727 9.184 -12.631 1.00 89.25 257 TYR A N 1
ATOM 2114 C CA . TYR A 1 257 ? 13.302 9.410 -12.850 1.00 89.25 257 TYR A CA 1
ATOM 2115 C C . TYR A 1 257 ? 12.468 8.936 -11.658 1.00 89.25 257 TYR A C 1
ATOM 2117 O O . TYR A 1 257 ? 11.744 9.729 -11.064 1.00 89.25 257 TYR A O 1
ATOM 2125 N N . ILE A 1 258 ? 12.650 7.687 -11.222 1.00 89.06 258 ILE A N 1
ATOM 2126 C CA . ILE A 1 258 ? 11.895 7.106 -10.105 1.00 89.06 258 ILE A CA 1
ATOM 2127 C C . ILE A 1 258 ? 12.204 7.828 -8.792 1.00 89.06 258 ILE A C 1
ATOM 2129 O O . ILE A 1 258 ? 11.295 8.195 -8.049 1.00 89.06 258 ILE A O 1
ATOM 2133 N N . GLY A 1 259 ? 13.483 8.103 -8.516 1.00 84.50 259 GLY A N 1
ATOM 2134 C CA . GLY A 1 259 ? 13.872 8.847 -7.321 1.00 84.50 259 GLY A CA 1
ATOM 2135 C C . GLY A 1 259 ? 13.360 10.292 -7.331 1.00 84.50 259 GLY A C 1
ATOM 2136 O O . GLY A 1 259 ? 13.012 10.832 -6.284 1.00 84.50 259 GLY A O 1
ATOM 2137 N N . GLN A 1 260 ? 13.309 10.951 -8.495 1.00 86.69 260 GLN A N 1
ATOM 2138 C CA . GLN A 1 260 ? 12.708 12.283 -8.630 1.00 86.69 260 GLN A CA 1
ATOM 2139 C C . GLN A 1 260 ? 11.190 12.249 -8.471 1.00 86.69 260 GLN A C 1
ATOM 2141 O O . GLN A 1 260 ? 10.661 13.133 -7.802 1.00 86.69 260 GLN A O 1
ATOM 2146 N N . HIS A 1 261 ? 10.516 11.242 -9.027 1.00 87.19 261 HIS A N 1
ATOM 2147 C CA . HIS A 1 261 ? 9.079 11.045 -8.878 1.00 87.19 261 HIS A CA 1
ATOM 2148 C C . HIS A 1 261 ? 8.710 10.908 -7.398 1.00 87.19 261 HIS A C 1
ATOM 2150 O O . HIS A 1 261 ? 8.010 11.769 -6.873 1.00 87.19 261 HIS A O 1
ATOM 2156 N N . ILE A 1 262 ? 9.319 9.954 -6.686 1.00 88.31 262 ILE A N 1
ATOM 2157 C CA . ILE A 1 262 ? 9.069 9.731 -5.253 1.00 88.31 262 ILE A CA 1
ATOM 2158 C C . ILE A 1 262 ? 9.356 10.994 -4.432 1.00 88.31 262 ILE A C 1
ATOM 2160 O O . ILE A 1 262 ? 8.553 11.406 -3.597 1.00 88.31 262 ILE A O 1
ATOM 2164 N N . ARG A 1 263 ? 10.481 11.680 -4.681 1.00 84.69 263 ARG A N 1
ATOM 2165 C CA . ARG A 1 263 ? 10.781 12.947 -3.987 1.00 84.69 263 ARG A CA 1
ATOM 2166 C C . ARG A 1 263 ? 9.765 14.045 -4.299 1.00 84.69 263 ARG A C 1
ATOM 2168 O O . ARG A 1 263 ? 9.453 14.839 -3.412 1.00 84.69 263 ARG A O 1
ATOM 2175 N N . SER A 1 264 ? 9.278 14.120 -5.536 1.00 84.06 264 SER A N 1
ATOM 2176 C CA . SER A 1 264 ? 8.255 15.085 -5.948 1.00 84.06 264 SER A CA 1
ATOM 2177 C C . SER A 1 264 ? 6.940 14.826 -5.223 1.00 84.06 264 SER A C 1
ATOM 2179 O O . SER A 1 264 ? 6.326 15.769 -4.731 1.00 84.06 264 SER A O 1
ATOM 2181 N N . GLU A 1 265 ? 6.537 13.566 -5.091 1.00 84.06 265 GLU A N 1
ATOM 2182 C CA . GLU A 1 265 ? 5.333 13.169 -4.359 1.00 84.06 265 GLU A CA 1
ATOM 2183 C C . GLU A 1 265 ? 5.441 13.495 -2.873 1.00 84.06 265 GLU A C 1
ATOM 2185 O O . GLU A 1 265 ? 4.564 14.175 -2.331 1.00 84.06 265 GLU A O 1
ATOM 2190 N N . LEU A 1 266 ? 6.568 13.127 -2.255 1.00 80.75 266 LEU A N 1
ATOM 2191 C CA . LEU A 1 266 ? 6.866 13.453 -0.861 1.00 80.75 266 LEU A CA 1
ATOM 2192 C C . LEU A 1 266 ? 6.846 14.970 -0.615 1.00 80.75 266 LEU A C 1
ATOM 2194 O O . LEU A 1 266 ? 6.300 15.442 0.386 1.00 80.75 266 LEU A O 1
ATOM 2198 N N . SER A 1 267 ? 7.405 15.756 -1.540 1.00 76.81 267 SER A N 1
ATOM 2199 C CA . SER A 1 267 ? 7.453 17.222 -1.434 1.00 76.81 267 SER A CA 1
ATOM 2200 C C . SER A 1 267 ? 6.091 17.873 -1.669 1.00 76.81 267 SER A C 1
ATOM 2202 O O . SER A 1 267 ? 5.761 18.864 -1.026 1.00 76.81 267 SER A O 1
ATOM 2204 N N . ALA A 1 268 ? 5.288 17.318 -2.576 1.00 74.69 268 ALA A N 1
ATOM 2205 C CA . ALA A 1 268 ? 3.969 17.840 -2.909 1.00 74.69 268 ALA A CA 1
ATOM 2206 C C . ALA A 1 268 ? 2.894 17.488 -1.872 1.00 74.69 268 ALA A C 1
ATOM 2208 O O . ALA A 1 268 ? 1.746 17.893 -2.045 1.00 74.69 268 ALA A O 1
ATOM 2209 N N . GLY A 1 269 ? 3.226 16.715 -0.831 1.00 69.81 269 GLY A N 1
ATOM 2210 C CA . GLY A 1 269 ? 2.199 16.199 0.072 1.00 69.81 269 GLY A CA 1
ATOM 2211 C C . GLY A 1 269 ? 1.251 15.251 -0.643 1.00 69.81 269 GLY A C 1
ATOM 2212 O O . GLY A 1 269 ? 0.064 15.256 -0.349 1.00 69.81 269 GLY A O 1
ATOM 2213 N N . ARG A 1 270 ? 1.767 14.500 -1.618 1.00 67.69 270 ARG A N 1
ATOM 2214 C CA . ARG A 1 270 ? 1.039 13.415 -2.276 1.00 67.69 270 ARG A CA 1
ATOM 2215 C C . ARG A 1 270 ? 1.572 12.035 -1.874 1.00 67.69 270 ARG A C 1
ATOM 2217 O O . ARG A 1 270 ? 0.932 11.047 -2.187 1.00 67.69 270 ARG A O 1
ATOM 2224 N N . ALA A 1 271 ? 2.697 12.002 -1.165 1.00 51.00 271 ALA A N 1
ATOM 2225 C CA . ALA A 1 271 ? 3.212 10.889 -0.381 1.00 51.00 271 ALA A CA 1
ATOM 2226 C C . ALA A 1 271 ? 3.797 11.447 0.919 1.00 51.00 271 ALA A C 1
ATOM 2228 O O . ALA A 1 271 ? 4.158 12.654 0.959 1.00 51.00 271 ALA A O 1
#